Protein AF-A0A819H809-F1 (afdb_monomer)

Organism: NCBI:txid433720

Structure (mmCIF, N/CA/C/O backbone):
data_AF-A0A819H809-F1
#
_entry.id   AF-A0A819H809-F1
#
loop_
_atom_site.group_PDB
_atom_site.id
_atom_site.type_symbol
_atom_site.label_atom_id
_atom_site.label_alt_id
_atom_site.label_comp_id
_atom_site.label_asym_id
_atom_site.label_entity_id
_atom_site.label_seq_id
_atom_site.pdbx_PDB_ins_code
_atom_site.Cartn_x
_atom_site.Cartn_y
_atom_site.Cartn_z
_atom_site.occupancy
_atom_site.B_iso_or_equiv
_atom_site.auth_seq_id
_atom_site.auth_comp_id
_atom_site.auth_asym_id
_atom_site.auth_atom_id
_atom_site.pdbx_PDB_model_num
ATOM 1 N N . MET A 1 1 ? -6.879 9.922 -19.584 1.00 51.12 1 MET A N 1
ATOM 2 C CA . MET A 1 1 ? -6.173 10.481 -20.755 1.00 51.12 1 MET A CA 1
ATOM 3 C C . MET A 1 1 ? -4.702 10.071 -20.675 1.00 51.12 1 MET A C 1
ATOM 5 O O . MET A 1 1 ? -3.925 10.803 -20.092 1.00 51.12 1 MET A O 1
ATOM 9 N N . LEU A 1 2 ? -4.350 8.857 -21.129 1.00 55.59 2 LEU A N 1
ATOM 10 C CA . LEU A 1 2 ? -2.976 8.311 -21.013 1.00 55.59 2 LEU A CA 1
ATOM 11 C C . LEU A 1 2 ? -2.584 7.272 -22.091 1.00 55.59 2 LEU A C 1
ATOM 13 O O . LEU A 1 2 ? -1.399 7.002 -22.243 1.00 55.59 2 LEU A O 1
ATOM 17 N N . LYS A 1 3 ? -3.524 6.713 -22.877 1.00 54.00 3 LYS A N 1
ATOM 18 C CA . LYS A 1 3 ? -3.192 5.910 -24.073 1.00 54.00 3 LYS A CA 1
ATOM 19 C C . LYS A 1 3 ? -2.749 6.814 -25.236 1.00 54.00 3 LYS A C 1
ATOM 21 O O . LYS A 1 3 ? -3.447 6.934 -26.236 1.00 54.00 3 LYS A O 1
ATOM 26 N N . CYS A 1 4 ? -1.591 7.451 -25.083 1.00 59.50 4 CYS A N 1
ATOM 27 C CA . CYS A 1 4 ? -0.855 8.090 -26.171 1.00 59.50 4 CYS A CA 1
ATOM 28 C C . CYS A 1 4 ? 0.216 7.091 -26.645 1.00 59.50 4 CYS A C 1
ATOM 30 O O . CYS A 1 4 ? 1.130 6.815 -25.869 1.00 59.50 4 CYS A O 1
ATOM 32 N N . PRO A 1 5 ? 0.132 6.527 -27.866 1.00 65.69 5 PRO A N 1
ATOM 33 C CA . PRO A 1 5 ? 0.943 5.366 -28.261 1.00 65.69 5 PRO A CA 1
ATOM 34 C C . PRO A 1 5 ? 2.460 5.615 -28.257 1.00 65.69 5 PRO A C 1
ATOM 36 O O . PRO A 1 5 ? 3.229 4.669 -28.128 1.00 65.69 5 PRO A O 1
ATOM 39 N N . ASN A 1 6 ? 2.884 6.880 -28.335 1.00 75.38 6 ASN A N 1
ATOM 40 C CA . ASN A 1 6 ? 4.293 7.272 -28.413 1.00 75.38 6 ASN A CA 1
ATOM 41 C C . ASN A 1 6 ? 4.888 7.705 -27.055 1.00 75.38 6 ASN A C 1
ATOM 43 O O . ASN A 1 6 ? 6.027 8.164 -27.015 1.00 75.38 6 ASN A O 1
ATOM 47 N N . ILE A 1 7 ? 4.145 7.593 -25.944 1.00 80.62 7 ILE A N 1
ATOM 48 C CA . ILE A 1 7 ? 4.635 7.940 -24.598 1.00 80.62 7 ILE A CA 1
ATOM 49 C C . ILE A 1 7 ? 4.864 6.656 -23.797 1.00 80.62 7 ILE A C 1
ATOM 51 O O . ILE A 1 7 ? 3.917 5.987 -23.383 1.00 80.62 7 ILE A O 1
ATOM 55 N N . ARG A 1 8 ? 6.134 6.320 -23.543 1.00 80.00 8 ARG A N 1
ATOM 56 C CA . ARG A 1 8 ? 6.507 5.207 -22.660 1.00 80.00 8 ARG A CA 1
ATOM 57 C C . ARG A 1 8 ? 6.237 5.586 -21.201 1.00 80.00 8 ARG A C 1
ATOM 59 O O . ARG A 1 8 ? 6.738 6.596 -20.717 1.00 80.00 8 ARG A O 1
ATOM 66 N N . ILE A 1 9 ? 5.476 4.746 -20.502 1.00 87.12 9 ILE A N 1
ATOM 67 C CA . ILE A 1 9 ? 5.181 4.870 -19.069 1.00 87.12 9 ILE A CA 1
ATOM 68 C C . ILE A 1 9 ? 5.974 3.789 -18.318 1.00 87.12 9 ILE A C 1
ATOM 70 O O . ILE A 1 9 ? 6.154 2.691 -18.842 1.00 87.12 9 ILE A O 1
ATOM 74 N N . LEU A 1 10 ? 6.485 4.107 -17.124 1.00 90.69 10 LEU A N 1
ATOM 75 C CA . LEU A 1 10 ? 7.412 3.237 -16.382 1.00 90.69 10 LEU A CA 1
ATOM 76 C C . LEU A 1 10 ? 6.749 1.994 -15.766 1.00 90.69 10 LEU A C 1
ATOM 78 O O . LEU A 1 10 ? 7.358 0.931 -15.742 1.00 90.69 10 LEU A O 1
ATOM 82 N N . ASN A 1 11 ? 5.501 2.123 -15.311 1.00 93.00 11 ASN A N 1
ATOM 83 C CA . ASN A 1 11 ? 4.653 1.000 -14.908 1.00 93.00 11 ASN A CA 1
ATOM 84 C C . ASN A 1 11 ? 3.540 0.788 -15.959 1.00 93.00 11 ASN A C 1
ATOM 86 O O . ASN A 1 11 ? 3.130 1.758 -16.607 1.00 93.00 11 ASN A O 1
ATOM 90 N N . PRO A 1 12 ? 3.017 -0.442 -16.144 1.00 92.00 12 PRO A N 1
ATOM 91 C CA . PRO A 1 12 ? 1.996 -0.720 -17.153 1.00 92.00 12 PRO A CA 1
ATOM 92 C C . PRO A 1 12 ? 0.731 0.130 -16.968 1.00 92.00 12 PRO A C 1
ATOM 94 O O . PRO A 1 12 ? 0.201 0.247 -15.861 1.00 92.00 12 PRO A O 1
ATOM 97 N N . TYR A 1 13 ? 0.204 0.692 -18.063 1.00 91.94 13 TYR A N 1
ATOM 98 C CA . TYR A 1 13 ? -0.917 1.640 -18.006 1.00 91.94 13 TYR A CA 1
ATOM 99 C C . TYR A 1 13 ? -2.145 1.088 -17.267 1.00 91.94 13 TYR A C 1
ATOM 101 O O . TYR A 1 13 ? -2.726 1.785 -16.438 1.00 91.94 13 TYR A O 1
ATOM 109 N N . ASP A 1 14 ? -2.532 -0.161 -17.528 1.00 93.38 14 ASP A N 1
ATOM 110 C CA . ASP A 1 14 ? -3.729 -0.734 -16.909 1.00 93.38 14 ASP A CA 1
ATOM 111 C C . ASP A 1 14 ? -3.524 -1.029 -15.408 1.00 93.38 14 ASP A C 1
ATOM 113 O O . ASP A 1 14 ? -4.481 -0.925 -14.639 1.00 93.38 14 ASP A O 1
ATOM 117 N N . LYS A 1 15 ? -2.277 -1.259 -14.955 1.00 95.12 15 LYS A N 1
ATOM 118 C CA . LYS A 1 15 ? -1.915 -1.322 -13.524 1.00 95.12 15 LYS A CA 1
ATOM 119 C C . LYS A 1 15 ? -2.035 0.054 -12.866 1.00 95.12 15 LYS A C 1
ATOM 121 O O . LYS A 1 15 ? -2.666 0.164 -11.821 1.00 95.12 15 LYS A O 1
ATOM 126 N N . ILE A 1 16 ? -1.511 1.106 -13.503 1.00 93.06 16 ILE A N 1
ATOM 127 C CA . ILE A 1 16 ? -1.650 2.504 -13.048 1.00 93.06 16 ILE A CA 1
ATOM 128 C C . ILE A 1 16 ? -3.128 2.906 -12.968 1.00 93.06 16 ILE A C 1
ATOM 130 O O . ILE A 1 16 ? -3.569 3.465 -11.967 1.00 93.06 16 ILE A O 1
ATOM 134 N N . LYS A 1 17 ? -3.918 2.586 -13.999 1.00 94.12 17 LYS A N 1
ATOM 135 C CA . LYS A 1 17 ? -5.355 2.884 -14.046 1.00 94.12 17 LYS A CA 1
ATOM 136 C C . LYS A 1 17 ? -6.106 2.176 -12.915 1.00 94.12 17 LYS A C 1
ATOM 138 O O . LYS A 1 17 ? -6.877 2.827 -12.218 1.00 94.12 17 LYS A O 1
ATOM 143 N N . TRP A 1 18 ? -5.869 0.879 -12.719 1.00 96.25 18 TRP A N 1
ATOM 144 C CA . TRP A 1 18 ? -6.461 0.096 -11.629 1.00 96.25 18 TRP A CA 1
ATOM 145 C C . TRP A 1 18 ? -6.062 0.633 -10.246 1.00 96.25 18 TRP A C 1
ATOM 147 O O . TRP A 1 18 ? -6.908 0.778 -9.373 1.00 96.25 18 TRP A O 1
ATOM 157 N N . ASN A 1 19 ? -4.796 1.009 -10.069 1.00 95.81 19 ASN A N 1
ATOM 158 C CA . ASN A 1 19 ? -4.259 1.501 -8.802 1.00 95.81 19 ASN A CA 1
ATOM 159 C C . ASN A 1 19 ? -4.672 2.947 -8.452 1.00 95.81 19 ASN A C 1
ATOM 161 O O . ASN A 1 19 ? -4.513 3.367 -7.309 1.00 95.81 19 ASN A O 1
ATOM 165 N N . SER A 1 20 ? -5.219 3.705 -9.410 1.00 94.62 20 SER A N 1
ATOM 166 C CA . SER A 1 20 ? -5.583 5.120 -9.222 1.00 94.62 20 SER A CA 1
ATOM 167 C C . SER A 1 20 ? -6.791 5.369 -8.305 1.00 94.62 20 SER A C 1
ATOM 169 O O . SER A 1 20 ? -6.990 6.500 -7.861 1.00 94.62 20 SER A O 1
ATOM 171 N N . ASP A 1 21 ? -7.564 4.330 -7.978 1.00 95.06 21 ASP A N 1
ATOM 172 C CA . ASP A 1 21 ? -8.657 4.381 -7.006 1.00 95.06 21 ASP A CA 1
ATOM 173 C C . ASP A 1 21 ? -8.525 3.227 -6.000 1.00 95.06 21 ASP A C 1
ATOM 175 O O . ASP A 1 21 ? -8.544 2.054 -6.377 1.00 95.06 21 ASP A O 1
ATOM 179 N N . LYS A 1 22 ? -8.413 3.557 -4.707 1.00 94.75 22 LYS A N 1
ATOM 180 C CA . LYS A 1 22 ? -8.160 2.620 -3.595 1.00 94.75 22 LYS A CA 1
ATOM 181 C C . LYS A 1 22 ? -9.185 1.494 -3.464 1.00 94.75 22 LYS A C 1
ATOM 183 O O . LYS A 1 22 ? -8.888 0.523 -2.775 1.00 94.75 22 LYS A O 1
ATOM 188 N N . HIS A 1 23 ? -10.330 1.559 -4.150 1.00 96.19 23 HIS A N 1
ATOM 189 C CA . HIS A 1 23 ? -11.227 0.411 -4.339 1.00 96.19 23 HIS A CA 1
ATOM 190 C C . HIS A 1 23 ? -10.494 -0.854 -4.842 1.00 96.19 23 HIS A C 1
ATOM 192 O O . HIS A 1 23 ? -10.961 -1.963 -4.584 1.00 96.19 23 HIS A O 1
ATOM 198 N N . TYR A 1 24 ? -9.307 -0.721 -5.456 1.00 96.94 24 TYR A N 1
ATOM 199 C CA . TYR A 1 24 ? -8.407 -1.844 -5.747 1.00 96.94 24 TYR A CA 1
ATOM 200 C C . TYR A 1 24 ? -8.121 -2.754 -4.537 1.00 96.94 24 TYR A C 1
ATOM 202 O O . TYR A 1 24 ? -7.877 -3.944 -4.724 1.00 96.94 24 TYR A O 1
ATOM 210 N N . LEU A 1 25 ? -8.177 -2.237 -3.302 1.00 97.56 25 LEU A N 1
ATOM 211 C CA . LEU A 1 25 ? -7.987 -3.019 -2.075 1.00 97.56 25 LEU A CA 1
ATOM 212 C C . LEU A 1 25 ? -9.032 -4.140 -1.942 1.00 97.56 25 LEU A C 1
ATOM 214 O O . LEU A 1 25 ? -8.682 -5.227 -1.499 1.00 97.56 25 LEU A O 1
ATOM 218 N N . GLN A 1 26 ? -10.264 -3.946 -2.431 1.00 97.25 26 GLN A N 1
ATOM 219 C CA . GLN A 1 26 ? -11.274 -5.015 -2.468 1.00 97.25 26 GLN A CA 1
ATOM 220 C C . GLN A 1 26 ? -10.854 -6.170 -3.388 1.00 97.25 26 GLN A C 1
ATOM 222 O O . GLN A 1 26 ? -11.189 -7.318 -3.132 1.00 97.25 26 GLN A O 1
ATOM 227 N N . HIS A 1 27 ? -10.103 -5.902 -4.462 1.00 97.56 27 HIS A N 1
ATOM 228 C CA . HIS A 1 27 ? -9.600 -6.960 -5.348 1.00 97.56 27 HIS A CA 1
ATOM 229 C C . HIS A 1 27 ? -8.478 -7.770 -4.673 1.00 97.56 27 HIS A C 1
ATOM 231 O O . HIS A 1 27 ? -8.269 -8.927 -5.024 1.00 97.56 27 HIS A O 1
ATOM 237 N N . ILE A 1 28 ? -7.766 -7.160 -3.720 1.00 97.94 28 ILE A N 1
ATOM 238 C CA . ILE A 1 28 ? -6.712 -7.788 -2.914 1.00 97.94 28 ILE A CA 1
ATOM 239 C C . ILE A 1 28 ? -7.336 -8.644 -1.801 1.00 97.94 28 ILE A C 1
ATOM 241 O O . ILE A 1 28 ? -6.970 -9.807 -1.641 1.00 97.94 28 ILE A O 1
ATOM 245 N N . GLU A 1 29 ? -8.342 -8.104 -1.113 1.00 97.75 29 GLU A N 1
ATOM 246 C CA . GLU A 1 29 ? -9.148 -8.796 -0.100 1.00 97.75 29 GLU A CA 1
ATOM 247 C C . GLU A 1 29 ? -9.891 -10.010 -0.687 1.00 97.75 29 GLU A C 1
ATOM 249 O O . GLU A 1 29 ? -9.764 -11.123 -0.181 1.00 97.75 29 GLU A O 1
ATOM 254 N N . ASN A 1 30 ? -10.562 -9.841 -1.834 1.00 97.44 30 ASN A N 1
ATOM 255 C CA . ASN A 1 30 ? -11.239 -10.926 -2.561 1.00 97.44 30 ASN A CA 1
ATOM 256 C C . ASN A 1 30 ? -10.282 -12.009 -3.101 1.00 97.44 30 ASN A C 1
ATOM 258 O O . ASN A 1 30 ? -10.738 -13.086 -3.480 1.00 97.44 30 ASN A O 1
ATOM 262 N N . ALA A 1 31 ? -8.970 -11.750 -3.144 1.00 97.00 31 ALA A N 1
ATOM 263 C CA . ALA A 1 31 ? -7.946 -12.746 -3.469 1.00 97.00 31 ALA A CA 1
ATOM 264 C C . ALA A 1 31 ? -7.364 -13.449 -2.224 1.00 97.00 31 ALA A C 1
ATOM 266 O O . ALA A 1 31 ? -6.410 -14.217 -2.346 1.00 97.00 31 ALA A O 1
ATOM 267 N N . GLY A 1 32 ? -7.914 -13.192 -1.032 1.00 96.75 32 GLY A N 1
ATOM 268 C CA . GLY A 1 32 ? -7.481 -13.809 0.221 1.00 96.75 32 GLY A CA 1
ATOM 269 C C . GLY A 1 32 ? -6.188 -13.231 0.801 1.00 96.75 32 GLY A C 1
ATOM 270 O O . GLY A 1 32 ? -5.496 -13.934 1.536 1.00 96.75 32 GLY A O 1
ATOM 271 N N . LEU A 1 33 ? -5.832 -11.981 0.473 1.00 96.62 33 LEU A N 1
ATOM 272 C CA . LEU A 1 33 ? -4.716 -11.273 1.108 1.00 96.62 33 LEU A CA 1
ATOM 273 C C . LEU A 1 33 ? -5.218 -10.203 2.091 1.00 96.62 33 LEU A C 1
ATOM 275 O O . LEU A 1 33 ? -6.142 -9.449 1.790 1.00 96.62 33 LEU A O 1
ATOM 279 N N . ASN A 1 34 ? -4.562 -10.107 3.249 1.00 96.75 34 ASN A N 1
ATOM 280 C CA . ASN A 1 34 ? -4.947 -9.217 4.344 1.00 96.75 34 ASN A CA 1
ATOM 281 C C . ASN A 1 34 ? -4.806 -7.728 3.966 1.00 96.75 34 ASN A C 1
ATOM 283 O O . ASN A 1 34 ? -3.698 -7.193 3.910 1.00 96.75 34 ASN A O 1
ATOM 287 N N . ILE A 1 35 ? -5.921 -7.014 3.815 1.00 96.62 35 ILE A N 1
ATOM 288 C CA . ILE A 1 35 ? -5.950 -5.544 3.884 1.00 96.62 35 ILE A CA 1
ATOM 289 C C . ILE A 1 35 ? -6.334 -5.098 5.299 1.00 96.62 35 ILE A C 1
ATOM 291 O O . ILE A 1 35 ? -6.976 -5.855 6.027 1.00 96.62 35 ILE A O 1
ATOM 295 N N . ILE A 1 36 ? -5.994 -3.871 5.706 1.00 93.81 36 ILE A N 1
ATOM 296 C CA . ILE A 1 36 ? -6.599 -3.305 6.923 1.00 93.81 36 ILE A CA 1
ATOM 297 C C . ILE A 1 36 ? -8.133 -3.269 6.791 1.00 93.81 36 ILE A C 1
ATOM 299 O O . ILE A 1 36 ? -8.629 -2.931 5.711 1.00 93.81 36 ILE A O 1
ATOM 303 N N . PRO A 1 37 ? -8.895 -3.547 7.866 1.00 94.31 37 PRO A N 1
ATOM 304 C CA . PRO A 1 37 ? -10.356 -3.486 7.845 1.00 94.31 37 PRO A CA 1
ATOM 305 C C . PRO A 1 37 ? -10.880 -2.158 7.276 1.00 94.31 37 PRO A C 1
ATOM 307 O O . PRO A 1 37 ? -10.722 -1.097 7.884 1.00 94.31 37 PRO A O 1
ATOM 310 N N . THR A 1 38 ? -11.480 -2.210 6.083 1.00 93.69 38 THR A N 1
ATOM 311 C CA . THR A 1 38 ? -11.822 -1.020 5.289 1.00 93.69 38 THR A CA 1
ATOM 312 C C . THR A 1 38 ? -13.290 -1.036 4.878 1.00 93.69 38 THR A C 1
ATOM 314 O O . THR A 1 38 ? -13.750 -1.948 4.199 1.00 93.69 38 THR A O 1
ATOM 317 N N . PHE A 1 39 ? -14.023 0.022 5.232 1.00 93.50 39 PHE A N 1
ATOM 318 C CA . PHE A 1 39 ? -15.417 0.212 4.830 1.00 93.50 39 PHE A CA 1
ATOM 319 C C . PHE A 1 39 ? -15.545 1.284 3.744 1.00 93.50 39 PHE A C 1
ATOM 321 O O . PHE A 1 39 ? -14.945 2.355 3.832 1.00 93.50 39 PHE A O 1
ATOM 328 N N . TRP A 1 40 ? -16.365 1.000 2.733 1.00 93.38 40 TRP A N 1
ATOM 329 C CA . TRP A 1 40 ? -16.537 1.845 1.552 1.00 93.38 40 TRP A CA 1
ATOM 330 C C . TRP A 1 40 ? -17.840 2.637 1.640 1.00 93.38 40 TRP A C 1
ATOM 332 O O . TRP A 1 40 ? -18.926 2.061 1.606 1.00 93.38 40 TRP A O 1
ATOM 342 N N . LEU A 1 41 ? -17.718 3.960 1.759 1.00 92.00 41 LEU A N 1
ATOM 343 C CA . LEU A 1 41 ? -18.844 4.891 1.830 1.00 92.00 41 LEU A CA 1
ATOM 344 C C . LEU A 1 41 ? -19.183 5.435 0.442 1.00 92.00 41 LEU A C 1
ATOM 346 O O . LEU A 1 41 ? -18.292 5.828 -0.316 1.00 92.00 41 LEU A O 1
ATOM 350 N N . LYS A 1 42 ? -20.471 5.511 0.111 1.00 91.19 42 LYS A N 1
ATOM 351 C CA . LYS A 1 42 ? -20.934 6.086 -1.157 1.00 91.19 42 LYS A CA 1
ATOM 352 C C . LYS A 1 42 ? -20.920 7.613 -1.097 1.00 91.19 42 LYS A C 1
ATOM 354 O O . LYS A 1 42 ? -21.101 8.234 -0.049 1.00 91.19 42 LYS A O 1
ATOM 359 N N . LYS A 1 43 ? -20.747 8.254 -2.256 1.00 88.19 43 LYS A N 1
ATOM 360 C CA . LYS A 1 43 ? -20.859 9.715 -2.366 1.00 88.19 43 LYS A CA 1
ATOM 361 C C . LYS A 1 43 ? -22.252 10.165 -1.901 1.00 88.19 43 LYS A C 1
ATOM 363 O O . LYS A 1 43 ? -23.253 9.616 -2.351 1.00 88.19 43 LYS A O 1
ATOM 368 N N . ASN A 1 44 ? -22.294 11.186 -1.042 1.00 89.44 44 ASN A N 1
ATOM 369 C CA . ASN A 1 44 ? -23.495 11.724 -0.383 1.00 89.44 44 ASN A CA 1
ATOM 370 C C . ASN A 1 44 ? -24.175 10.781 0.639 1.00 89.44 44 ASN A C 1
ATOM 372 O O . ASN A 1 44 ? -25.267 11.093 1.113 1.00 89.44 44 ASN A O 1
ATOM 376 N N . GLU A 1 45 ? -23.552 9.659 1.010 1.00 91.94 45 GLU A N 1
ATOM 377 C CA . GLU A 1 45 ? -24.015 8.824 2.123 1.00 91.94 45 GLU A CA 1
ATOM 378 C C . GLU A 1 45 ? -23.866 9.560 3.467 1.00 91.94 45 GLU A C 1
ATOM 380 O O . GLU A 1 45 ? -22.930 10.337 3.667 1.00 91.94 45 GLU A O 1
ATOM 385 N N . LYS A 1 46 ? -24.789 9.306 4.402 1.00 90.38 46 LYS A N 1
ATOM 386 C CA . LYS A 1 46 ? -24.713 9.775 5.793 1.00 90.38 46 LYS A CA 1
ATOM 387 C C . LYS A 1 46 ? -24.415 8.572 6.702 1.00 90.38 46 LYS A C 1
ATOM 389 O O . LYS A 1 46 ? -25.363 7.924 7.143 1.00 90.38 46 LYS A O 1
ATOM 394 N N . PRO A 1 47 ? -23.136 8.226 6.938 1.00 89.44 47 PRO A N 1
ATOM 395 C CA . PRO A 1 47 ? -22.774 7.062 7.740 1.00 89.44 47 PRO A CA 1
ATOM 396 C C . PRO A 1 47 ? -23.126 7.255 9.218 1.00 89.44 47 PRO A C 1
ATOM 398 O O . PRO A 1 47 ? -22.841 8.301 9.800 1.00 89.44 47 PRO A O 1
ATOM 401 N N . ASP A 1 48 ? -23.641 6.203 9.857 1.00 90.94 48 ASP A N 1
ATOM 402 C CA . ASP A 1 48 ? -23.556 6.081 11.313 1.00 90.94 48 ASP A CA 1
ATOM 403 C C . ASP A 1 48 ? -22.121 5.691 11.693 1.00 90.94 48 ASP A C 1
ATOM 405 O O . ASP A 1 48 ? -21.702 4.550 11.495 1.00 90.94 48 ASP A O 1
ATOM 409 N N . LEU A 1 49 ? -21.357 6.638 12.241 1.00 88.50 49 LEU A N 1
ATOM 410 C CA . LEU A 1 49 ? -19.987 6.380 12.687 1.00 88.50 49 LEU A CA 1
ATOM 411 C C . LEU A 1 49 ? -19.934 5.444 13.908 1.00 88.50 49 LEU A C 1
ATOM 413 O O . LEU A 1 49 ? -18.984 4.670 14.026 1.00 88.50 49 LEU A O 1
ATOM 417 N N . LEU A 1 50 ? -20.955 5.441 14.777 1.00 91.56 50 LEU A N 1
ATOM 418 C CA . LEU A 1 50 ? -21.000 4.583 15.969 1.00 91.56 50 LEU A CA 1
ATOM 419 C C . LEU A 1 50 ? -21.088 3.101 15.592 1.00 91.56 50 LEU A C 1
ATOM 421 O O . LEU A 1 50 ? -20.481 2.264 16.261 1.00 91.56 50 LEU A O 1
ATOM 425 N N . LYS A 1 51 ? -21.778 2.770 14.493 1.00 94.06 51 LYS A N 1
ATOM 426 C CA . LYS A 1 51 ? -21.747 1.433 13.885 1.00 94.06 51 LYS A CA 1
ATOM 427 C C . LYS A 1 51 ? -20.321 1.008 13.522 1.00 94.06 51 LYS A C 1
ATOM 429 O O . LYS A 1 51 ? -19.943 -0.116 13.838 1.00 94.06 51 LYS A O 1
ATOM 434 N N . TYR A 1 52 ? -19.527 1.873 12.889 1.00 91.25 52 TYR A N 1
ATOM 435 C CA . TYR A 1 52 ? -18.167 1.516 12.462 1.00 91.25 52 TYR A CA 1
ATOM 436 C C . TYR A 1 52 ? -17.193 1.378 13.636 1.00 91.25 52 TYR A C 1
ATOM 438 O O . TYR A 1 52 ? -16.447 0.404 13.663 1.00 91.25 52 TYR A O 1
ATOM 446 N N . PHE A 1 53 ? -17.251 2.260 14.641 1.00 92.25 53 PHE A N 1
ATOM 447 C CA . PHE A 1 53 ? -16.473 2.101 15.881 1.00 92.25 53 PHE A CA 1
ATOM 448 C C . PHE A 1 53 ? -16.765 0.758 16.576 1.00 92.25 53 PHE A C 1
ATOM 450 O O . PHE A 1 53 ? -15.838 0.053 16.973 1.00 92.25 53 PHE A O 1
ATOM 457 N N . LYS A 1 54 ? -18.045 0.356 16.646 1.00 93.12 54 LYS A N 1
ATOM 458 C CA . LYS A 1 54 ? -18.471 -0.942 17.202 1.00 93.12 54 LYS A CA 1
ATOM 459 C C . LYS A 1 54 ? -18.008 -2.137 16.363 1.00 93.12 54 LYS A C 1
ATOM 461 O O . LYS A 1 54 ? -17.510 -3.099 16.930 1.00 93.12 54 LYS A O 1
ATOM 466 N N . LEU A 1 55 ? -18.152 -2.084 15.035 1.00 92.94 55 LEU A N 1
ATOM 467 C CA . LEU A 1 55 ? -17.729 -3.166 14.129 1.00 92.94 55 LEU A CA 1
ATOM 468 C C . LEU A 1 55 ? -16.207 -3.373 14.100 1.00 92.94 55 LEU A C 1
ATOM 470 O O . LEU A 1 55 ? -15.752 -4.480 13.840 1.00 92.94 55 LEU A O 1
ATOM 474 N N . LEU A 1 56 ? -15.436 -2.312 14.344 1.00 89.88 56 LEU A N 1
ATOM 475 C CA . LEU A 1 56 ? -13.971 -2.331 14.375 1.00 89.88 56 LEU A CA 1
ATOM 476 C C . LEU A 1 56 ? -13.390 -2.485 15.791 1.00 89.88 56 LEU A C 1
ATOM 478 O O . LEU A 1 56 ? -12.171 -2.460 15.935 1.00 89.88 56 LEU A O 1
ATOM 482 N N . CYS A 1 57 ? -14.235 -2.599 16.824 1.00 91.69 57 CYS A N 1
ATOM 483 C CA . CYS A 1 57 ? -13.835 -2.651 18.237 1.00 91.69 57 CYS A CA 1
ATOM 484 C C . CYS A 1 57 ? -12.806 -1.565 18.629 1.00 91.69 57 CYS A C 1
ATOM 486 O O . CYS A 1 57 ? -11.847 -1.836 19.349 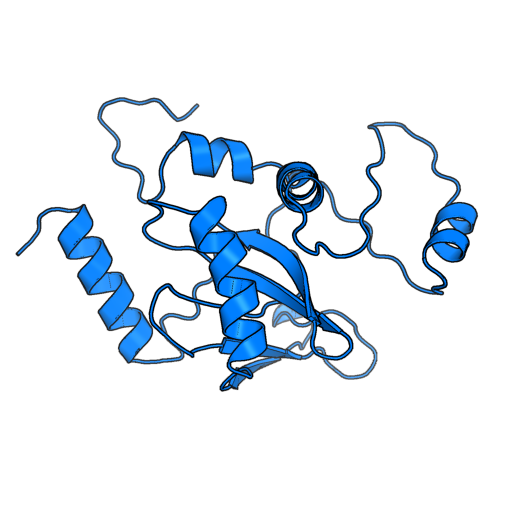1.00 91.69 57 CYS A O 1
ATOM 488 N N . THR A 1 58 ? -12.989 -0.336 18.134 1.00 88.19 58 THR A N 1
ATOM 489 C CA . THR A 1 58 ? -12.008 0.759 18.241 1.00 88.19 58 THR A CA 1
ATOM 490 C C . THR A 1 58 ? -12.656 2.082 18.641 1.00 88.19 58 THR A C 1
ATOM 492 O O . THR A 1 58 ? -13.802 2.361 18.298 1.00 88.19 58 THR A O 1
ATOM 495 N N . GLU A 1 59 ? -11.882 2.942 19.300 1.00 88.12 59 GLU A N 1
ATOM 496 C CA . GLU A 1 59 ? -12.227 4.345 19.570 1.00 88.12 59 GLU A CA 1
ATOM 497 C C . GLU A 1 59 ? -11.801 5.293 18.433 1.00 88.12 59 GLU A C 1
ATOM 499 O O . GLU A 1 59 ? -12.157 6.471 18.428 1.00 88.12 59 GLU A O 1
ATOM 504 N N . LYS A 1 60 ? -10.986 4.815 17.481 1.00 87.62 60 LYS A N 1
ATOM 505 C CA . LYS A 1 60 ? -10.342 5.637 16.443 1.00 87.62 60 LYS A CA 1
ATOM 506 C C . LYS A 1 60 ? -10.445 4.968 15.076 1.00 87.62 60 LYS A C 1
ATOM 508 O O . LYS A 1 60 ? -10.034 3.823 14.905 1.00 87.62 60 LYS A O 1
ATOM 513 N N . ILE A 1 61 ? -10.953 5.718 14.099 1.00 88.69 61 ILE A N 1
ATOM 514 C CA . ILE A 1 61 ? -11.055 5.316 12.690 1.00 88.69 61 ILE A CA 1
ATOM 515 C C . ILE A 1 61 ? -10.403 6.369 11.794 1.00 88.69 61 ILE A C 1
ATOM 517 O O . ILE A 1 61 ? -10.392 7.557 12.117 1.00 88.69 61 ILE A O 1
ATOM 521 N N . VAL A 1 62 ? -9.885 5.933 10.649 1.00 89.31 62 VAL A N 1
ATOM 522 C CA . VAL A 1 62 ? -9.356 6.807 9.597 1.00 89.31 62 VAL A CA 1
ATOM 523 C C . VAL A 1 62 ? -10.377 6.895 8.469 1.00 89.31 62 VAL A C 1
ATOM 525 O O . VAL A 1 62 ? -10.819 5.874 7.951 1.00 89.31 62 VAL A O 1
ATOM 528 N N . ILE A 1 63 ? -10.699 8.115 8.040 1.00 88.31 63 ILE A N 1
ATOM 529 C CA . ILE A 1 63 ? -11.501 8.372 6.839 1.00 88.31 63 ILE A CA 1
ATOM 530 C C . ILE A 1 63 ? -10.563 8.969 5.782 1.00 88.31 63 ILE A C 1
ATOM 532 O O . ILE A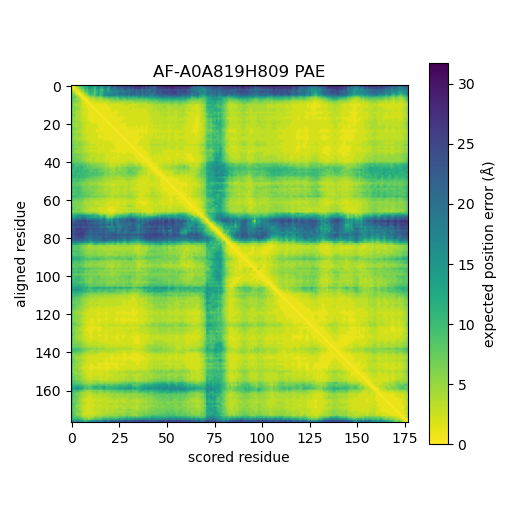 1 63 ? -10.013 10.051 5.989 1.00 88.31 63 ILE A O 1
ATOM 536 N N . LYS A 1 64 ? -10.361 8.266 4.656 1.00 87.06 64 LYS A N 1
ATOM 537 C CA . LYS A 1 64 ? -9.539 8.719 3.516 1.00 87.06 64 LYS A CA 1
ATOM 538 C C . LYS A 1 64 ? -10.340 8.661 2.201 1.00 87.06 64 LYS A C 1
ATOM 540 O O . LYS A 1 64 ? -11.057 7.682 2.002 1.00 87.06 64 LYS A O 1
ATOM 545 N N . PRO A 1 65 ? -10.243 9.654 1.290 1.00 90.44 65 PRO A N 1
ATOM 546 C CA . PRO A 1 65 ? -10.863 9.558 -0.034 1.00 90.44 65 PRO A CA 1
ATOM 547 C C . PRO A 1 65 ? -10.262 8.399 -0.836 1.00 90.44 65 PRO A C 1
ATOM 549 O O . PRO A 1 65 ? -9.047 8.187 -0.788 1.00 90.44 65 PRO A O 1
ATOM 552 N N . SER A 1 66 ? -11.081 7.666 -1.595 1.00 90.94 66 SER A N 1
ATOM 553 C CA . SER A 1 66 ? -10.610 6.496 -2.352 1.00 90.94 66 SER A CA 1
ATOM 554 C C . SER A 1 66 ? -9.650 6.884 -3.490 1.00 90.94 66 SER A C 1
ATOM 556 O O . SER A 1 66 ? -8.623 6.240 -3.688 1.00 90.94 66 SER A O 1
ATOM 558 N N . ILE A 1 67 ? -9.911 8.012 -4.153 1.00 89.81 67 ILE A N 1
ATOM 559 C CA . ILE A 1 67 ? -8.968 8.679 -5.055 1.00 89.81 67 ILE A CA 1
ATOM 560 C C . ILE A 1 67 ? -8.245 9.761 -4.246 1.00 89.81 67 ILE A C 1
ATOM 562 O O . ILE A 1 67 ? -8.797 10.821 -3.954 1.00 89.81 67 ILE A O 1
ATOM 566 N N . SER A 1 68 ? -7.018 9.457 -3.831 1.00 82.19 68 SER A N 1
ATOM 567 C CA . SER A 1 68 ? -6.133 10.344 -3.066 1.00 82.19 68 SER A CA 1
ATOM 568 C C . SER A 1 68 ? -4.682 9.881 -3.192 1.00 82.19 68 SER A C 1
ATOM 570 O O . SER A 1 68 ? -4.432 8.680 -3.296 1.00 82.19 68 SER A O 1
ATOM 572 N N . ALA A 1 69 ? -3.729 10.809 -3.125 1.00 67.56 69 ALA A N 1
ATOM 573 C CA . ALA A 1 69 ? -2.310 10.506 -2.93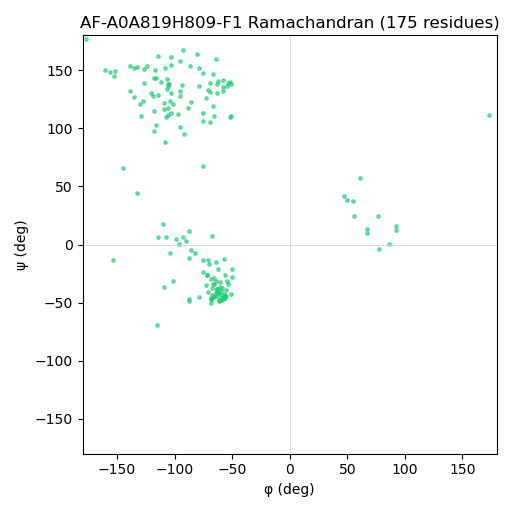6 1.00 67.56 69 ALA A CA 1
ATOM 574 C C . ALA A 1 69 ? -1.893 10.784 -1.480 1.00 67.56 69 ALA A C 1
ATOM 576 O O . ALA A 1 69 ? -2.554 11.555 -0.782 1.00 67.56 69 ALA A O 1
ATOM 577 N N . ARG A 1 70 ? -0.765 10.202 -1.048 1.00 61.16 70 ARG A N 1
ATOM 578 C CA . ARG A 1 70 ? -0.124 10.435 0.262 1.00 61.16 70 ARG A CA 1
ATOM 579 C C . ARG A 1 70 ? -0.986 10.060 1.480 1.00 61.16 70 ARG A C 1
ATOM 581 O O . ARG A 1 70 ? -1.171 10.903 2.360 1.00 61.16 70 ARG A O 1
ATOM 588 N N . PHE A 1 71 ? -1.442 8.804 1.591 1.00 55.53 71 PHE A N 1
ATOM 589 C CA . PHE A 1 71 ? -1.841 8.273 2.906 1.00 55.53 71 PHE A CA 1
ATOM 590 C C . PHE A 1 71 ? -0.701 7.534 3.642 1.00 55.53 71 PHE A C 1
ATOM 592 O O . PHE A 1 71 ? 0.396 7.350 3.122 1.00 55.53 71 PHE A O 1
ATOM 599 N N . TYR A 1 72 ? -0.915 7.264 4.927 1.00 44.56 72 TYR A N 1
ATOM 600 C CA . TYR A 1 72 ? 0.110 7.145 5.958 1.00 44.56 72 TYR A CA 1
ATOM 601 C C . TYR A 1 72 ? 0.162 5.730 6.596 1.00 44.56 72 TYR A C 1
ATOM 603 O O . TYR A 1 72 ? -0.626 5.488 7.498 1.00 44.56 72 TYR A O 1
ATOM 611 N N . TYR A 1 73 ? 1.069 4.830 6.163 1.00 35.62 73 TYR A N 1
ATOM 612 C CA . TYR A 1 73 ? 1.784 3.784 6.961 1.00 35.62 73 TYR A CA 1
ATOM 613 C C . TYR A 1 73 ? 2.593 2.860 6.022 1.00 35.62 73 TYR A C 1
ATOM 615 O O . TYR A 1 73 ? 2.014 2.085 5.272 1.00 35.62 73 TYR A O 1
ATOM 623 N N . THR A 1 74 ? 3.930 2.917 6.058 1.00 38.75 74 THR A N 1
ATOM 624 C CA . THR A 1 74 ? 4.802 2.264 5.054 1.00 38.75 74 THR A CA 1
ATOM 625 C C . THR A 1 74 ? 5.597 1.094 5.610 1.00 38.75 74 THR A C 1
ATOM 627 O O . THR A 1 74 ? 6.158 1.199 6.696 1.00 38.75 74 THR A O 1
ATOM 630 N N . ALA A 1 75 ? 5.707 0.031 4.807 1.00 36.72 75 ALA A N 1
ATOM 631 C CA . ALA A 1 75 ? 6.538 -1.140 5.065 1.00 36.72 75 ALA A CA 1
ATOM 632 C C . ALA A 1 75 ? 7.109 -1.656 3.728 1.00 36.72 75 ALA A C 1
ATOM 634 O O . ALA A 1 75 ? 6.730 -2.711 3.224 1.00 36.72 75 ALA A O 1
ATOM 635 N N . PHE A 1 76 ? 7.973 -0.828 3.126 1.00 37.03 76 PHE A N 1
ATOM 636 C CA . PHE A 1 76 ? 8.482 -0.992 1.761 1.00 37.03 76 PHE A CA 1
ATOM 637 C C . PHE A 1 76 ? 9.059 -2.390 1.492 1.00 37.03 76 PHE A C 1
ATOM 639 O O . PHE A 1 76 ? 9.799 -2.934 2.310 1.00 37.03 76 PHE A O 1
ATOM 646 N N . HIS A 1 77 ? 8.777 -2.918 0.298 1.00 35.72 77 HIS A N 1
ATOM 647 C CA . HIS A 1 77 ? 9.497 -4.043 -0.280 1.00 35.72 77 HIS A CA 1
ATOM 648 C C . HIS A 1 77 ? 9.727 -3.811 -1.777 1.00 35.72 77 HIS A C 1
ATOM 650 O O . HIS A 1 77 ? 8.798 -3.488 -2.516 1.00 35.72 77 HIS A O 1
ATOM 656 N N . GLU A 1 78 ? 10.966 -4.027 -2.209 1.00 42.16 78 GLU A N 1
ATOM 657 C CA . GLU A 1 78 ? 11.391 -4.073 -3.605 1.00 42.16 78 GLU A CA 1
ATOM 658 C C . GLU A 1 78 ? 11.674 -5.526 -3.978 1.00 42.16 78 GLU A C 1
ATOM 660 O O . GLU A 1 78 ? 12.386 -6.214 -3.238 1.00 42.16 78 GLU A O 1
ATOM 665 N N . SER A 1 79 ? 11.185 -5.982 -5.133 1.00 36.50 79 SER A N 1
ATOM 666 C CA . SER A 1 79 ? 11.450 -7.333 -5.629 1.00 36.50 79 SER A CA 1
ATOM 667 C C . SER A 1 79 ? 12.955 -7.629 -5.627 1.00 36.50 79 SER A C 1
ATOM 669 O O . SER A 1 79 ? 13.701 -7.094 -6.444 1.00 36.50 79 SER A O 1
ATOM 671 N N . ASN A 1 80 ? 13.352 -8.520 -4.710 1.00 42.56 80 ASN A N 1
ATOM 672 C CA . ASN A 1 80 ? 14.712 -8.998 -4.412 1.00 42.56 80 ASN A CA 1
ATOM 673 C C . ASN A 1 80 ? 15.534 -8.266 -3.324 1.00 42.56 80 ASN A C 1
ATOM 675 O O . ASN A 1 80 ? 16.707 -8.605 -3.182 1.00 42.56 80 ASN A O 1
ATOM 679 N N . THR A 1 81 ? 14.978 -7.379 -2.478 1.00 53.22 81 THR A N 1
ATOM 680 C CA . THR A 1 81 ? 15.709 -6.912 -1.266 1.00 53.22 81 THR A CA 1
ATOM 681 C C . THR A 1 81 ? 14.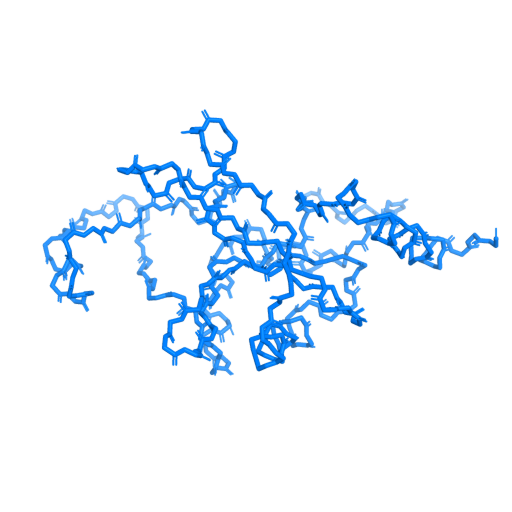919 -6.920 0.046 1.00 53.22 81 THR A C 1
ATOM 683 O O . THR A 1 81 ? 13.704 -6.756 0.077 1.00 53.22 81 THR A O 1
ATOM 686 N N . ASN A 1 82 ? 15.643 -7.069 1.162 1.00 57.03 82 ASN A N 1
ATOM 687 C CA . ASN A 1 82 ? 15.103 -7.005 2.528 1.00 57.03 82 ASN A CA 1
ATOM 688 C C . ASN A 1 82 ? 15.059 -5.572 3.106 1.00 57.03 82 ASN A C 1
ATOM 690 O O . ASN A 1 82 ? 14.850 -5.393 4.308 1.00 57.03 82 ASN A O 1
ATOM 694 N N . ASN A 1 83 ? 15.273 -4.553 2.268 1.00 65.56 83 ASN A N 1
ATOM 695 C CA . ASN A 1 83 ? 15.192 -3.154 2.668 1.00 65.56 83 ASN A CA 1
ATOM 696 C C . ASN A 1 83 ? 13.748 -2.794 3.024 1.00 65.56 83 ASN A C 1
ATOM 698 O O . ASN A 1 83 ? 12.880 -2.835 2.156 1.00 65.56 83 ASN A O 1
ATOM 702 N N . CYS A 1 84 ? 13.513 -2.384 4.269 1.00 76.88 84 CYS A N 1
ATOM 703 C CA . CYS A 1 84 ? 12.250 -1.811 4.713 1.00 76.88 84 CYS A CA 1
ATOM 704 C C . CYS A 1 84 ? 12.497 -0.428 5.338 1.00 76.88 84 CYS A C 1
ATOM 706 O O . CYS A 1 84 ? 13.582 -0.121 5.843 1.00 76.88 84 CYS A O 1
ATOM 708 N N . VAL A 1 85 ? 11.473 0.421 5.292 1.00 83.31 85 VAL A N 1
ATOM 709 C CA . VAL A 1 85 ? 11.457 1.724 5.962 1.00 83.31 85 VAL A CA 1
ATOM 710 C C . VAL A 1 85 ? 10.353 1.696 7.005 1.00 83.31 85 VAL A C 1
ATOM 712 O O . VAL A 1 85 ? 9.179 1.829 6.667 1.00 83.31 85 VAL A O 1
ATOM 715 N N . LEU A 1 86 ? 10.738 1.538 8.270 1.00 85.06 86 LEU A N 1
ATOM 716 C CA . LEU A 1 86 ? 9.830 1.677 9.399 1.00 85.06 86 LEU A CA 1
ATOM 717 C C . LEU A 1 86 ? 9.556 3.167 9.613 1.00 85.06 86 LEU A C 1
ATOM 719 O O . LEU A 1 86 ? 10.458 3.915 9.995 1.00 85.06 86 LEU A O 1
ATOM 723 N N . LYS A 1 87 ? 8.315 3.598 9.382 1.00 85.25 87 LYS A N 1
ATOM 724 C CA . LYS A 1 87 ? 7.881 4.955 9.727 1.00 85.25 87 LYS A CA 1
ATOM 725 C C . LYS A 1 87 ? 7.211 4.982 11.098 1.00 85.25 87 LYS A C 1
ATOM 727 O O . LYS A 1 87 ? 6.313 4.185 11.360 1.00 85.25 87 LYS A O 1
ATOM 732 N N . THR A 1 88 ? 7.599 5.930 11.940 1.00 85.69 88 THR A N 1
ATOM 733 C CA . THR A 1 88 ? 7.040 6.160 13.279 1.00 85.69 88 THR A CA 1
ATOM 734 C C . THR A 1 88 ? 6.372 7.536 13.347 1.00 85.69 88 THR A C 1
ATOM 736 O O . THR A 1 88 ? 6.856 8.486 12.727 1.00 85.69 88 THR A O 1
ATOM 739 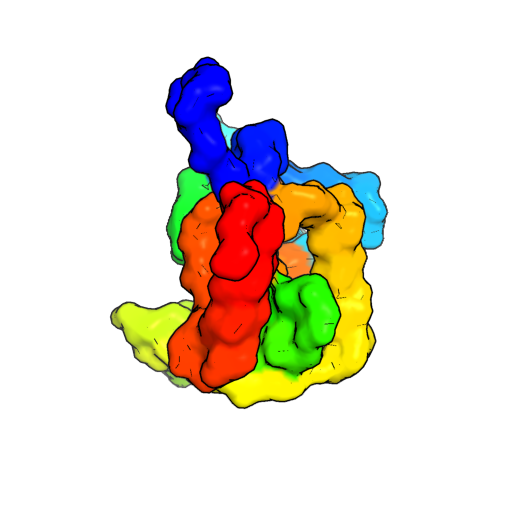N N . PRO A 1 89 ? 5.245 7.693 14.063 1.00 86.44 89 PRO A N 1
ATOM 740 C CA . PRO A 1 89 ? 4.684 9.008 14.340 1.00 86.44 89 PRO A CA 1
ATOM 741 C C . PRO A 1 89 ? 5.434 9.657 15.510 1.00 86.44 89 PRO A C 1
ATOM 743 O O . PRO A 1 89 ? 6.098 8.973 16.293 1.00 86.44 89 PRO A O 1
ATOM 746 N N . LYS A 1 90 ? 5.281 10.973 15.684 1.00 90.44 90 LYS A N 1
ATOM 747 C CA . LYS A 1 90 ? 5.620 11.605 16.969 1.00 90.44 90 LYS A CA 1
ATOM 748 C C . LYS A 1 90 ? 4.699 11.086 18.082 1.00 90.44 90 LYS A C 1
ATOM 750 O O . LYS A 1 90 ? 3.584 10.634 17.818 1.00 90.44 90 LYS A O 1
ATOM 755 N N . SER A 1 91 ? 5.133 11.233 19.333 1.00 89.25 91 SER A N 1
ATOM 756 C CA . SER A 1 91 ? 4.299 10.913 20.498 1.00 89.25 91 SER A CA 1
ATOM 757 C C . SER A 1 91 ? 2.949 11.648 20.453 1.00 89.25 91 SER A C 1
ATOM 759 O O . SER A 1 91 ? 2.892 12.833 20.119 1.00 89.25 91 SER A O 1
ATOM 761 N N . GLY A 1 92 ? 1.867 10.933 20.769 1.00 86.69 92 GLY A N 1
ATOM 762 C CA . GLY A 1 92 ? 0.492 11.448 20.757 1.00 86.69 92 GLY A CA 1
ATOM 763 C C . GLY A 1 92 ? -0.172 11.572 19.377 1.00 86.69 92 GLY A C 1
ATOM 764 O O . GLY A 1 92 ? -1.355 11.899 19.318 1.00 86.69 92 GLY A O 1
ATOM 765 N N . ASP A 1 93 ? 0.535 11.295 18.278 1.00 86.56 93 ASP A N 1
ATOM 766 C CA . ASP A 1 93 ? 0.005 11.361 16.910 1.00 86.56 93 ASP A CA 1
ATOM 767 C C . ASP A 1 93 ? -0.033 9.963 16.259 1.00 86.56 93 ASP A C 1
ATOM 769 O O . ASP A 1 93 ? 0.640 9.034 16.699 1.00 86.56 93 ASP A O 1
ATOM 773 N N . PHE A 1 94 ? -0.808 9.811 15.186 1.00 83.56 94 PHE A N 1
ATOM 774 C CA . PHE A 1 94 ? -0.805 8.619 14.323 1.00 83.56 94 PHE A CA 1
ATOM 775 C C . PHE A 1 94 ? -0.072 8.874 12.994 1.00 83.56 94 PHE A C 1
ATOM 777 O O . PHE A 1 94 ? 0.162 7.960 12.203 1.00 83.56 94 PHE A O 1
ATOM 784 N N . ARG A 1 95 ? 0.317 10.126 12.729 1.00 84.94 95 ARG A N 1
ATOM 785 C CA . ARG A 1 95 ? 0.853 10.572 11.441 1.00 84.94 95 ARG A CA 1
ATOM 786 C C . ARG A 1 95 ? 2.381 10.471 11.376 1.00 84.94 95 ARG A C 1
ATOM 788 O O . ARG A 1 95 ? 3.122 11.375 11.742 1.00 84.94 95 ARG A O 1
ATOM 795 N N . VAL A 1 96 ? 2.824 9.343 10.831 1.00 84.25 96 VAL A N 1
ATOM 796 C CA . VAL A 1 96 ? 4.196 8.928 10.473 1.00 84.25 96 VAL A CA 1
ATOM 797 C C . VAL A 1 96 ? 4.929 9.660 9.316 1.00 84.25 96 VAL A C 1
ATOM 799 O O . VAL A 1 96 ? 5.983 9.195 8.889 1.00 84.25 96 VAL A O 1
ATOM 802 N N . GLN A 1 97 ? 4.405 10.750 8.745 1.00 79.44 97 GLN A N 1
ATOM 803 C CA . GLN A 1 97 ? 5.069 11.509 7.657 1.00 79.44 97 GLN A CA 1
ATOM 804 C C . GLN A 1 97 ? 5.705 12.798 8.216 1.00 79.44 97 GLN A C 1
ATOM 806 O O . GLN A 1 97 ? 5.258 13.321 9.241 1.00 79.44 97 GLN A 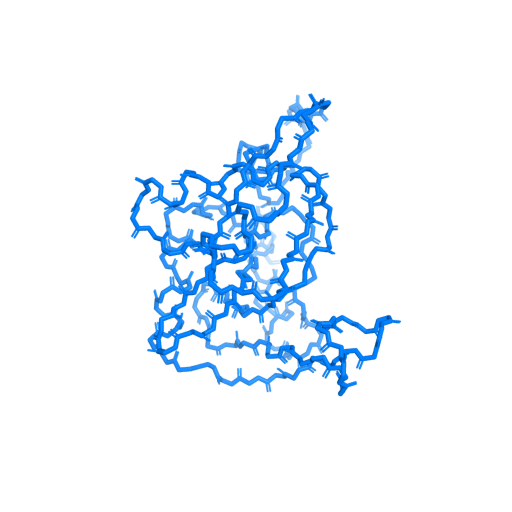O 1
ATOM 811 N N . SER A 1 98 ? 6.742 13.302 7.539 1.00 84.50 98 SER A N 1
ATOM 812 C CA . SER A 1 98 ? 7.635 14.375 8.015 1.00 84.50 98 SER A CA 1
ATOM 813 C C . SER A 1 98 ? 6.915 15.624 8.514 1.00 84.50 98 SER A C 1
ATOM 815 O O . SER A 1 98 ? 7.258 16.163 9.562 1.00 84.50 98 SER A O 1
ATOM 817 N N . ASP A 1 99 ? 5.888 16.051 7.788 1.00 86.06 99 ASP A N 1
ATOM 818 C CA . ASP A 1 99 ? 5.270 17.373 7.929 1.00 86.06 99 ASP A CA 1
ATOM 819 C C . ASP A 1 99 ? 4.484 17.516 9.248 1.00 86.06 99 ASP A C 1
ATOM 821 O O . ASP A 1 99 ? 4.213 18.625 9.706 1.00 86.06 99 ASP A O 1
ATOM 825 N N . PHE A 1 100 ? 4.162 16.391 9.900 1.00 85.56 100 PHE A N 1
ATOM 826 C CA . PHE A 1 100 ? 3.574 16.350 11.242 1.00 85.56 100 PHE A CA 1
ATOM 827 C C . PHE A 1 100 ? 4.548 15.878 12.334 1.00 85.56 100 PHE A C 1
ATOM 829 O O . PHE A 1 100 ? 4.132 15.745 13.487 1.00 85.56 100 PHE A O 1
ATOM 836 N N . GLY A 1 101 ? 5.831 15.687 12.013 1.00 88.50 101 GLY A N 1
ATOM 837 C CA . GLY A 1 101 ? 6.874 15.217 12.931 1.00 88.50 101 GLY A CA 1
ATOM 838 C C . GLY A 1 101 ? 7.077 13.698 12.947 1.00 88.50 101 GLY A C 1
ATOM 839 O O . GLY A 1 101 ? 7.681 13.184 13.885 1.00 88.50 101 GLY A O 1
ATOM 840 N N . GLY A 1 102 ? 6.562 12.969 11.953 1.00 87.19 102 GLY A N 1
ATOM 841 C CA . GLY A 1 102 ? 6.854 11.547 11.780 1.00 87.19 102 GLY A CA 1
ATOM 842 C C . GLY A 1 102 ? 8.255 11.303 11.211 1.00 87.19 102 GLY A C 1
ATOM 843 O O . GLY A 1 102 ? 8.762 12.101 10.422 1.00 87.19 102 GLY A O 1
ATOM 844 N N . VAL A 1 103 ? 8.879 10.190 11.599 1.00 85.25 103 VAL A N 1
ATOM 845 C CA . VAL A 1 103 ? 10.271 9.847 11.264 1.00 85.25 103 VAL A CA 1
ATOM 846 C C . VAL A 1 103 ? 10.313 8.566 10.432 1.00 85.25 103 VAL A C 1
ATOM 848 O O . VAL A 1 103 ? 9.529 7.644 10.647 1.00 85.25 103 VAL A O 1
ATOM 851 N N . ALA A 1 104 ? 11.232 8.499 9.467 1.00 83.94 104 ALA A N 1
ATOM 852 C CA . ALA A 1 104 ? 11.480 7.319 8.645 1.00 83.94 104 ALA A CA 1
ATOM 853 C C . ALA A 1 104 ? 12.832 6.692 9.014 1.00 83.94 104 ALA A C 1
ATOM 855 O O . ALA A 1 104 ? 13.872 7.338 8.898 1.00 83.94 104 ALA A O 1
ATOM 856 N N . HIS A 1 105 ? 12.823 5.426 9.428 1.00 81.38 105 HIS A N 1
ATOM 857 C CA . HIS A 1 105 ? 14.018 4.668 9.787 1.00 81.38 105 HIS A CA 1
ATOM 858 C C . HIS A 1 105 ? 14.228 3.509 8.809 1.00 81.38 105 HIS A C 1
ATOM 860 O O . HIS A 1 105 ? 13.331 2.689 8.609 1.00 81.38 105 HIS A O 1
ATOM 866 N N . LEU A 1 106 ? 15.431 3.393 8.242 1.00 79.75 106 LEU A N 1
ATOM 867 C CA . LEU A 1 106 ? 15.855 2.155 7.585 1.00 79.75 106 LEU A CA 1
ATOM 868 C C . LEU A 1 106 ? 15.910 1.031 8.619 1.00 79.75 106 LEU A C 1
ATOM 870 O O . LEU A 1 106 ? 16.521 1.190 9.678 1.00 79.75 106 LEU A O 1
ATOM 874 N N . LYS A 1 107 ? 15.289 -0.108 8.314 1.00 76.56 107 LYS A N 1
ATOM 875 C CA . LYS A 1 107 ? 15.312 -1.290 9.178 1.00 76.56 107 LYS A CA 1
ATOM 876 C C . LYS A 1 107 ? 15.160 -2.555 8.338 1.00 76.56 107 LYS A C 1
ATOM 878 O O . LYS A 1 107 ? 14.464 -2.554 7.327 1.00 76.56 107 LYS A O 1
ATOM 883 N N . SER A 1 108 ? 15.753 -3.658 8.780 1.00 74.12 108 SER A N 1
ATOM 884 C CA . SER A 1 108 ? 15.328 -4.979 8.324 1.00 74.12 108 SER A CA 1
ATOM 885 C C . SER A 1 108 ? 13.940 -5.294 8.893 1.00 74.12 108 SER A C 1
ATOM 887 O O . SER A 1 108 ? 13.694 -5.145 10.093 1.00 74.12 108 SER A O 1
ATOM 889 N N . ALA A 1 109 ? 13.024 -5.736 8.034 1.00 75.50 109 ALA A N 1
ATOM 890 C CA . ALA A 1 109 ? 11.791 -6.382 8.474 1.00 75.50 109 ALA A CA 1
ATOM 891 C C . ALA A 1 109 ? 12.035 -7.895 8.675 1.00 75.50 109 ALA A C 1
ATOM 893 O O . ALA A 1 109 ? 12.922 -8.457 8.025 1.00 75.50 109 ALA A O 1
ATOM 894 N N . PRO A 1 110 ? 11.264 -8.582 9.539 1.00 81.94 110 PRO A N 1
ATOM 895 C CA . PRO A 1 110 ? 11.255 -10.041 9.595 1.00 81.94 110 PRO A CA 1
ATOM 896 C C . PRO A 1 110 ? 10.981 -10.662 8.218 1.00 81.94 110 PRO A C 1
ATOM 898 O O . PRO A 1 110 ? 10.099 -10.205 7.486 1.00 81.94 110 PRO A O 1
ATOM 901 N N . ASN A 1 111 ? 11.692 -11.745 7.882 1.00 82.50 111 ASN A N 1
ATOM 902 C CA . ASN A 1 111 ? 11.562 -12.426 6.584 1.00 82.50 111 ASN A CA 1
ATOM 903 C C . ASN A 1 111 ? 10.111 -12.836 6.260 1.00 82.50 111 ASN A C 1
ATOM 905 O O . ASN A 1 111 ? 9.723 -12.812 5.096 1.00 82.50 111 ASN A O 1
ATOM 909 N N . GLN A 1 112 ? 9.301 -13.162 7.272 1.00 84.69 112 GLN A N 1
ATOM 910 C CA . GLN A 1 112 ? 7.884 -13.498 7.115 1.00 84.69 112 GLN A CA 1
ATOM 911 C C . GLN A 1 112 ? 7.045 -12.305 6.618 1.00 84.69 112 GLN A C 1
ATOM 913 O O . GLN A 1 112 ? 6.286 -12.455 5.662 1.00 84.69 112 GLN A O 1
ATOM 918 N N . LEU A 1 113 ? 7.228 -11.102 7.182 1.00 84.06 113 LEU A N 1
ATOM 919 C CA . LEU A 1 113 ? 6.553 -9.893 6.688 1.00 84.06 113 LEU A CA 1
ATOM 920 C C . LEU A 1 113 ? 6.976 -9.563 5.254 1.00 84.06 113 LEU A C 1
ATOM 922 O O . LEU A 1 113 ? 6.140 -9.193 4.436 1.00 84.06 113 LEU A O 1
ATOM 926 N N . ILE A 1 114 ? 8.256 -9.762 4.927 1.00 82.81 114 ILE A N 1
ATOM 927 C CA . ILE A 1 114 ? 8.785 -9.583 3.568 1.00 82.81 114 ILE A CA 1
ATOM 928 C C . ILE A 1 114 ? 8.144 -10.591 2.598 1.00 82.81 114 ILE A C 1
ATOM 930 O O . ILE A 1 114 ? 7.770 -10.222 1.488 1.00 82.81 114 ILE A O 1
ATOM 934 N N . GLN A 1 115 ? 7.957 -11.847 3.010 1.00 86.25 115 GLN A N 1
ATOM 935 C CA . GLN A 1 115 ? 7.253 -12.862 2.218 1.00 86.25 115 GLN A CA 1
ATOM 936 C C . GLN A 1 115 ? 5.760 -12.550 2.034 1.00 86.25 115 GLN A C 1
ATOM 938 O O . GLN A 1 115 ? 5.223 -12.830 0.965 1.00 86.25 115 GLN A O 1
ATOM 943 N N . TYR A 1 116 ? 5.082 -11.945 3.015 1.00 88.00 116 TYR A N 1
ATOM 944 C CA . TYR A 1 116 ? 3.724 -11.436 2.800 1.00 88.00 116 TYR A CA 1
ATOM 945 C C . TYR A 1 116 ? 3.720 -10.235 1.843 1.00 88.00 116 TYR A C 1
ATOM 947 O O . TYR A 1 116 ? 2.960 -10.247 0.878 1.00 88.00 116 TYR A O 1
ATOM 955 N N . ALA A 1 117 ? 4.605 -9.250 2.042 1.00 86.75 117 ALA A N 1
ATOM 956 C CA . ALA A 1 117 ? 4.737 -8.072 1.178 1.00 86.75 117 ALA A CA 1
ATOM 957 C C . ALA A 1 117 ? 4.972 -8.453 -0.299 1.00 86.75 117 ALA A C 1
ATOM 959 O O . ALA A 1 117 ? 4.368 -7.861 -1.196 1.00 86.75 117 ALA A O 1
ATOM 960 N N . LYS A 1 118 ? 5.777 -9.495 -0.555 1.00 88.25 118 LYS A N 1
ATOM 961 C CA . LYS A 1 118 ? 6.010 -10.064 -1.894 1.00 88.25 118 LYS A CA 1
ATOM 962 C C . LYS A 1 118 ? 4.738 -10.512 -2.608 1.00 88.25 118 LYS A C 1
ATOM 964 O O . LYS A 1 118 ? 4.577 -10.166 -3.773 1.00 88.25 118 LYS A O 1
ATOM 969 N N . LYS A 1 119 ? 3.811 -11.195 -1.928 1.00 93.44 119 LYS A N 1
ATOM 970 C CA . LYS A 1 119 ? 2.588 -11.740 -2.555 1.00 93.44 119 LYS A CA 1
ATOM 971 C C . LYS A 1 119 ? 1.729 -10.656 -3.211 1.00 93.44 119 LYS A C 1
ATOM 973 O O . LYS A 1 119 ? 1.192 -10.869 -4.296 1.00 93.44 119 LYS A O 1
ATOM 978 N N . TYR A 1 120 ? 1.644 -9.472 -2.598 1.00 95.00 120 TYR A N 1
ATOM 979 C CA . TYR A 1 120 ? 0.953 -8.323 -3.193 1.00 95.00 120 TYR A CA 1
ATOM 980 C C . TYR A 1 120 ? 1.632 -7.869 -4.494 1.00 95.00 120 TYR A C 1
ATOM 982 O O . TYR A 1 120 ? 0.950 -7.583 -5.477 1.00 95.00 120 TYR A O 1
ATOM 990 N N . VAL A 1 121 ? 2.968 -7.848 -4.535 1.00 93.12 121 VAL A N 1
ATOM 991 C CA . VAL A 1 121 ? 3.733 -7.490 -5.741 1.00 93.12 121 VAL A CA 1
ATOM 992 C C . VAL A 1 121 ? 3.568 -8.558 -6.825 1.00 93.12 121 VAL A C 1
ATOM 994 O O . VAL A 1 121 ? 3.200 -8.233 -7.950 1.00 93.12 121 VAL A O 1
ATOM 997 N N . GLU A 1 122 ? 3.770 -9.829 -6.479 1.00 93.25 122 GLU A N 1
ATOM 998 C CA . GLU A 1 122 ? 3.724 -10.983 -7.389 1.00 93.25 122 GLU A CA 1
ATOM 999 C C . GLU A 1 122 ? 2.362 -11.142 -8.083 1.00 93.25 122 GLU A C 1
ATOM 1001 O O . GLU A 1 122 ? 2.312 -11.424 -9.280 1.00 93.25 122 GLU A O 1
ATOM 1006 N N . ILE A 1 123 ? 1.260 -10.917 -7.358 1.00 95.75 123 ILE A N 1
ATOM 1007 C CA . ILE A 1 123 ? -0.105 -11.057 -7.889 1.00 95.75 123 IL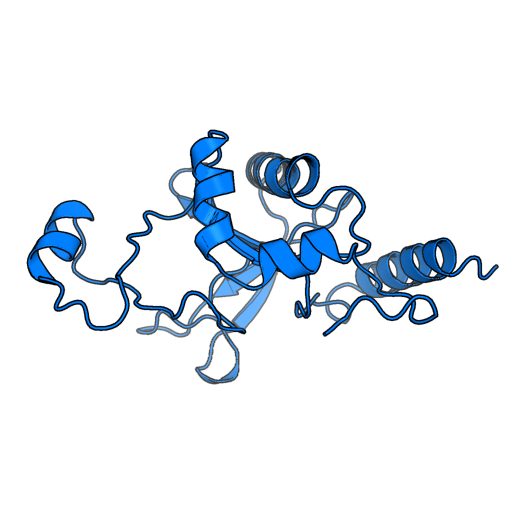E A CA 1
ATOM 1008 C C . ILE A 1 123 ? -0.582 -9.749 -8.543 1.00 95.75 123 ILE A C 1
ATOM 1010 O O . ILE A 1 123 ? -1.072 -9.751 -9.676 1.00 95.75 123 ILE A O 1
ATOM 1014 N N . PHE A 1 124 ? -0.429 -8.606 -7.865 1.00 96.75 124 PHE A N 1
ATOM 1015 C CA . PHE A 1 124 ? -1.079 -7.357 -8.279 1.00 96.75 124 PHE A CA 1
ATOM 1016 C C . PHE A 1 124 ? -0.164 -6.379 -9.011 1.00 96.75 124 PHE A C 1
ATOM 1018 O O . PHE A 1 124 ? -0.642 -5.702 -9.922 1.00 96.75 124 PHE A O 1
ATOM 1025 N N . ALA A 1 125 ? 1.131 -6.340 -8.704 1.00 95.00 125 ALA A N 1
ATOM 1026 C CA . ALA A 1 125 ? 2.092 -5.405 -9.302 1.00 95.00 125 ALA A CA 1
ATOM 1027 C C . ALA A 1 125 ? 3.114 -6.064 -10.247 1.00 95.00 125 ALA A C 1
ATOM 1029 O O . ALA A 1 125 ? 4.134 -5.459 -10.574 1.00 95.00 125 ALA A O 1
ATOM 1030 N N . LYS A 1 126 ? 2.837 -7.287 -10.719 1.00 91.31 126 LYS A N 1
ATOM 1031 C CA . LYS A 1 126 ? 3.662 -7.949 -11.733 1.00 91.31 126 LYS A CA 1
ATOM 1032 C C . LYS A 1 126 ? 3.885 -7.029 -12.943 1.00 91.31 126 LYS A C 1
ATOM 1034 O O . LYS A 1 126 ? 2.953 -6.361 -13.399 1.00 91.31 126 LYS A O 1
ATOM 1039 N N . ASP A 1 127 ? 5.120 -7.040 -13.440 1.00 90.62 127 ASP A N 1
ATOM 1040 C CA . ASP A 1 127 ? 5.609 -6.283 -14.596 1.00 90.62 127 ASP A CA 1
ATOM 1041 C C . ASP A 1 127 ? 5.648 -4.744 -14.389 1.00 90.62 127 ASP A C 1
ATOM 1043 O O . ASP A 1 127 ? 5.859 -3.989 -15.337 1.00 90.62 127 ASP A O 1
ATOM 1047 N N . CYS A 1 128 ? 5.506 -4.262 -13.144 1.00 92.56 128 CYS A N 1
ATOM 1048 C CA . CYS A 1 128 ? 5.860 -2.895 -12.744 1.00 92.56 128 CYS A CA 1
ATOM 1049 C C . CYS A 1 128 ? 7.381 -2.745 -12.531 1.00 92.56 128 CYS A C 1
ATOM 1051 O O . CYS A 1 128 ? 7.997 -3.569 -11.858 1.00 92.56 128 CYS A O 1
ATOM 1053 N N . LEU A 1 129 ? 7.972 -1.651 -13.028 1.00 91.75 129 LEU A N 1
ATOM 1054 C CA . LEU A 1 129 ? 9.361 -1.249 -12.756 1.00 91.75 129 LEU A CA 1
ATOM 1055 C C . LEU A 1 129 ? 9.591 -0.942 -11.270 1.00 91.75 129 LEU A C 1
ATOM 1057 O O . LEU A 1 129 ? 10.655 -1.226 -10.725 1.00 91.75 129 LEU A O 1
ATOM 1061 N N . PHE A 1 130 ? 8.607 -0.315 -10.629 1.00 90.44 130 PHE A N 1
ATOM 1062 C CA . PHE A 1 130 ? 8.657 0.036 -9.215 1.00 90.44 130 PHE A CA 1
ATOM 1063 C C . PHE A 1 130 ? 7.320 -0.226 -8.533 1.00 90.44 130 PHE A C 1
ATOM 1065 O O . PHE A 1 130 ? 6.249 -0.176 -9.140 1.00 90.44 130 PHE A O 1
ATOM 1072 N N . THR A 1 131 ? 7.373 -0.473 -7.234 1.00 91.19 131 THR A N 1
ATOM 1073 C CA . THR A 1 131 ? 6.209 -0.634 -6.362 1.00 91.19 131 THR A CA 1
ATOM 1074 C C . THR A 1 131 ? 6.628 -0.231 -4.959 1.00 91.19 131 THR A C 1
ATOM 1076 O O . THR A 1 131 ? 7.761 -0.494 -4.558 1.00 91.19 131 THR A O 1
ATOM 1079 N N . ARG A 1 132 ? 5.725 0.385 -4.198 1.00 90.75 132 ARG A N 1
ATOM 1080 C CA . ARG A 1 132 ? 5.855 0.473 -2.742 1.00 90.75 132 ARG A CA 1
ATOM 1081 C C . ARG A 1 132 ? 4.663 -0.218 -2.092 1.00 90.75 132 ARG A C 1
ATOM 1083 O O . ARG A 1 132 ? 3.518 0.063 -2.434 1.00 90.75 132 ARG A O 1
ATOM 1090 N N . VAL A 1 133 ? 4.964 -1.127 -1.170 1.00 91.81 133 VAL A N 1
ATOM 1091 C CA . VAL A 1 133 ? 3.985 -1.796 -0.312 1.00 91.81 133 VAL A CA 1
ATOM 1092 C C . VAL A 1 133 ? 3.920 -1.031 1.013 1.00 91.81 133 VAL A C 1
ATOM 1094 O O . VAL A 1 133 ? 4.951 -0.761 1.633 1.00 91.81 133 VAL A O 1
ATOM 1097 N N . ASP A 1 134 ? 2.715 -0.660 1.426 1.00 90.00 134 ASP A N 1
ATOM 1098 C CA . ASP A 1 134 ? 2.416 0.088 2.645 1.00 90.00 134 ASP A CA 1
ATOM 1099 C C . ASP A 1 134 ? 1.476 -0.750 3.515 1.00 90.00 134 ASP A C 1
ATOM 1101 O O . ASP A 1 134 ? 0.477 -1.271 3.021 1.00 90.00 134 ASP A O 1
ATOM 1105 N N . GLY A 1 135 ? 1.792 -0.922 4.799 1.00 90.38 135 GLY A N 1
ATOM 1106 C CA . GLY A 1 135 ? 1.074 -1.838 5.682 1.00 90.38 135 GLY A CA 1
ATOM 1107 C C . GLY A 1 135 ? 1.561 -1.816 7.130 1.00 90.38 135 GLY A C 1
ATOM 1108 O O . GLY A 1 135 ? 2.515 -1.111 7.465 1.00 90.38 135 GLY A O 1
ATOM 1109 N N . LEU A 1 136 ? 0.886 -2.596 7.974 1.00 88.62 136 LEU A N 1
ATOM 1110 C CA . LEU A 1 136 ? 1.205 -2.807 9.389 1.00 88.62 136 LEU A CA 1
ATOM 1111 C C . LEU A 1 136 ? 1.551 -4.272 9.666 1.00 88.62 136 LEU A C 1
ATOM 1113 O O . LEU A 1 136 ? 1.019 -5.176 9.023 1.00 88.62 136 LEU A O 1
ATOM 1117 N N . ASP A 1 137 ? 2.402 -4.478 10.668 1.00 87.50 137 ASP A N 1
ATOM 1118 C CA . ASP A 1 137 ? 2.528 -5.746 11.385 1.00 87.50 137 ASP A CA 1
ATOM 1119 C C . ASP A 1 137 ? 1.486 -5.758 12.512 1.00 87.50 137 ASP A C 1
ATOM 1121 O O . ASP A 1 137 ? 1.458 -4.838 13.335 1.00 87.50 137 ASP A O 1
ATOM 1125 N N . ILE A 1 138 ? 0.609 -6.760 12.516 1.00 86.56 138 ILE A N 1
ATOM 1126 C CA . ILE A 1 138 ? -0.361 -7.020 13.582 1.00 86.56 138 ILE A CA 1
ATOM 1127 C C . ILE A 1 138 ? -0.201 -8.494 13.951 1.00 86.56 138 ILE A C 1
ATOM 1129 O O . ILE A 1 138 ? -0.496 -9.376 13.143 1.00 86.56 138 ILE A O 1
ATOM 1133 N N . ASP A 1 139 ? 0.328 -8.749 15.147 1.00 88.00 139 ASP A N 1
ATOM 1134 C CA . ASP A 1 139 ? 0.591 -10.083 15.701 1.00 88.00 139 ASP A CA 1
ATOM 1135 C C . ASP A 1 139 ? 1.363 -11.032 14.752 1.00 88.00 139 ASP A C 1
ATOM 1137 O O . ASP A 1 139 ? 1.098 -12.234 14.678 1.00 88.00 139 ASP A O 1
ATOM 1141 N N . GLY A 1 140 ? 2.335 -10.492 14.002 1.00 84.25 140 GLY A N 1
ATOM 1142 C CA . GLY A 1 140 ? 3.172 -11.231 13.049 1.00 84.25 140 GLY A CA 1
ATOM 1143 C C . GLY A 1 140 ? 2.572 -11.373 11.645 1.00 84.25 140 GLY A C 1
ATOM 1144 O O . GLY A 1 140 ? 3.191 -11.988 10.769 1.00 84.25 140 GLY A O 1
ATOM 1145 N N . GLN A 1 141 ? 1.380 -10.821 11.403 1.00 86.75 141 GLN A N 1
ATOM 1146 C CA . GLN A 1 141 ? 0.718 -10.805 10.101 1.00 86.75 141 GLN A CA 1
ATOM 1147 C C . GLN A 1 141 ? 0.802 -9.423 9.447 1.00 86.75 141 GLN A C 1
ATOM 1149 O O . GLN A 1 141 ? 0.593 -8.393 10.082 1.00 86.75 141 GLN A O 1
ATOM 1154 N N . PHE A 1 142 ? 1.060 -9.404 8.138 1.00 89.88 142 PHE A N 1
ATOM 1155 C CA . PHE A 1 142 ? 1.131 -8.169 7.358 1.00 89.88 142 PHE A CA 1
ATOM 1156 C C . PHE A 1 142 ? -0.249 -7.766 6.826 1.00 89.88 142 PHE A C 1
ATOM 1158 O O . PHE A 1 142 ? -0.803 -8.466 5.974 1.00 89.88 142 PHE A O 1
ATOM 1165 N N . PHE A 1 143 ? -0.757 -6.610 7.252 1.00 93.31 143 PHE A N 1
ATOM 1166 C CA . PHE A 1 143 ? -2.004 -6.014 6.764 1.00 93.31 143 PHE A CA 1
ATOM 1167 C C . PHE A 1 143 ? -1.716 -4.825 5.838 1.00 93.31 143 PHE A C 1
ATOM 1169 O O . PHE A 1 143 ? -1.145 -3.820 6.264 1.00 93.31 143 PHE A O 1
ATOM 1176 N N . LEU A 1 144 ? -2.124 -4.924 4.571 1.00 94.69 144 LEU A N 1
ATOM 1177 C CA . LEU A 1 144 ? -1.914 -3.898 3.548 1.00 94.69 144 LEU A CA 1
ATOM 1178 C C . LEU A 1 144 ? -2.797 -2.658 3.786 1.00 94.69 144 LEU A C 1
ATOM 1180 O O . LEU A 1 144 ? -4.007 -2.759 3.976 1.00 94.69 144 LEU A O 1
ATOM 1184 N N . ILE A 1 145 ? -2.187 -1.477 3.703 1.00 92.75 145 ILE A N 1
ATOM 1185 C CA . ILE A 1 145 ? -2.811 -0.148 3.821 1.00 92.75 145 ILE A CA 1
ATOM 1186 C C . ILE A 1 145 ? -2.844 0.580 2.479 1.00 92.75 145 ILE A C 1
ATOM 1188 O O . ILE A 1 145 ? -3.806 1.306 2.186 1.00 92.75 145 ILE A O 1
ATOM 1192 N N . GLU A 1 146 ? -1.796 0.399 1.677 1.00 91.88 146 GLU A N 1
ATOM 1193 C CA . GLU A 1 146 ? -1.700 0.926 0.323 1.00 91.88 146 GLU A CA 1
ATOM 1194 C C . GLU A 1 146 ? -0.709 0.096 -0.509 1.00 91.88 146 GLU A C 1
ATOM 1196 O O . GLU A 1 146 ? 0.277 -0.439 -0.009 1.00 91.88 146 GLU A O 1
ATOM 1201 N N . LEU A 1 147 ? -0.969 -0.006 -1.805 1.00 93.69 147 LEU A N 1
ATOM 1202 C CA . LEU A 1 147 ? -0.023 -0.464 -2.813 1.00 93.69 147 LEU A CA 1
ATOM 1203 C C . LEU A 1 147 ? 0.164 0.721 -3.761 1.00 93.69 147 LEU A C 1
ATOM 1205 O O . LEU A 1 147 ? -0.803 1.143 -4.388 1.00 93.69 147 LEU A O 1
ATOM 1209 N N . GLU A 1 148 ? 1.353 1.308 -3.842 1.00 92.06 148 GLU A N 1
ATOM 1210 C CA . GLU A 1 148 ? 1.591 2.505 -4.660 1.00 92.06 148 GLU A CA 1
ATOM 1211 C C . GLU A 1 148 ? 2.371 2.153 -5.935 1.00 92.06 148 GLU A C 1
ATOM 1213 O O . GLU A 1 148 ? 3.556 1.808 -5.884 1.00 92.06 148 GLU A O 1
ATOM 1218 N N . LEU A 1 149 ? 1.693 2.260 -7.086 1.00 93.69 149 LEU A N 1
ATOM 1219 C CA . LEU A 1 149 ? 2.209 1.928 -8.425 1.00 93.69 149 LEU A CA 1
ATOM 1220 C C . LEU A 1 149 ? 2.336 3.146 -9.359 1.00 93.69 149 LEU A C 1
ATOM 1222 O O . LEU A 1 149 ? 2.611 2.967 -10.545 1.00 93.69 149 LEU A O 1
ATOM 1226 N N . ILE A 1 150 ? 2.103 4.366 -8.860 1.00 92.06 150 ILE A N 1
ATOM 1227 C CA . ILE A 1 150 ? 1.986 5.584 -9.685 1.00 92.06 150 ILE A CA 1
ATOM 1228 C C . ILE A 1 150 ? 3.120 6.576 -9.395 1.00 92.06 150 ILE A C 1
ATOM 1230 O O . ILE A 1 150 ? 3.995 6.761 -10.236 1.00 92.06 150 ILE A O 1
ATOM 1234 N N . GLU A 1 151 ? 3.128 7.183 -8.206 1.00 89.81 151 GLU A N 1
ATOM 1235 C CA . GLU A 1 151 ? 4.106 8.204 -7.789 1.00 89.81 151 GLU A CA 1
ATOM 1236 C C . GLU A 1 151 ? 4.709 7.958 -6.380 1.00 89.81 151 GLU A C 1
ATOM 1238 O O . GLU A 1 151 ? 4.806 8.887 -5.575 1.00 89.81 151 GLU A O 1
ATOM 1243 N N . PRO A 1 152 ? 5.106 6.720 -6.018 1.00 88.81 152 PRO A N 1
ATOM 1244 C CA . PRO A 1 152 ? 5.599 6.441 -4.678 1.00 88.81 152 PRO A CA 1
ATOM 1245 C C . PRO A 1 152 ? 6.884 7.194 -4.351 1.00 88.81 152 PRO A C 1
ATOM 1247 O O . PRO A 1 152 ? 7.852 7.194 -5.111 1.00 88.81 152 PRO A O 1
ATOM 1250 N N . TYR A 1 153 ? 6.959 7.720 -3.128 1.00 86.69 153 TYR A N 1
ATOM 1251 C CA . TYR A 1 153 ? 8.250 8.045 -2.534 1.00 86.69 153 TYR A CA 1
ATOM 1252 C C . TYR A 1 153 ? 8.988 6.731 -2.225 1.00 86.69 153 TYR A C 1
ATOM 1254 O O . TYR A 1 153 ? 8.604 5.996 -1.314 1.00 86.69 153 TYR A O 1
ATOM 1262 N N . LEU A 1 154 ? 10.003 6.416 -3.038 1.00 84.31 154 LEU A N 1
ATOM 1263 C CA . LEU A 1 154 ? 10.737 5.138 -3.054 1.00 84.31 154 LEU A CA 1
ATOM 1264 C C . LEU A 1 154 ? 11.964 5.090 -2.121 1.00 84.31 154 LEU A C 1
ATOM 1266 O O . LEU A 1 154 ? 12.692 4.104 -2.128 1.00 84.31 154 LEU A O 1
ATOM 1270 N N . PHE A 1 155 ? 12.239 6.147 -1.346 1.00 83.38 155 PHE A N 1
ATOM 1271 C CA . PHE A 1 155 ? 13.382 6.211 -0.415 1.00 83.38 155 PHE A CA 1
ATOM 1272 C C . PHE A 1 155 ? 14.765 5.949 -1.058 1.00 83.38 155 PHE A C 1
ATOM 1274 O O . PHE A 1 155 ? 15.710 5.585 -0.362 1.00 83.38 155 PHE A O 1
ATOM 1281 N N . LEU A 1 156 ? 14.923 6.183 -2.371 1.00 82.31 156 LEU A N 1
ATOM 1282 C CA . LEU A 1 156 ? 16.138 5.838 -3.138 1.00 82.31 156 LEU A CA 1
ATOM 1283 C C . LEU A 1 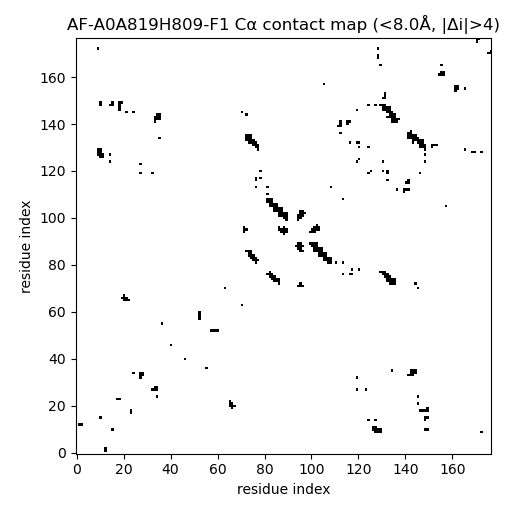156 ? 17.440 6.441 -2.581 1.00 82.31 156 LEU A C 1
ATOM 1285 O O . LEU A 1 156 ? 18.504 5.875 -2.789 1.00 82.31 156 LEU A O 1
ATOM 1289 N N . LEU A 1 157 ? 17.355 7.575 -1.877 1.00 81.12 157 LEU A N 1
ATOM 1290 C CA . LEU A 1 157 ? 18.500 8.252 -1.256 1.00 81.12 157 LEU A CA 1
ATOM 1291 C C . LEU A 1 157 ? 18.857 7.726 0.148 1.00 81.12 157 LEU A C 1
ATOM 1293 O O . LEU A 1 157 ? 19.824 8.198 0.736 1.00 81.12 157 LEU A O 1
ATOM 1297 N N . HIS A 1 158 ? 18.073 6.801 0.712 1.00 75.81 158 HIS A N 1
ATOM 1298 C CA . HIS A 1 158 ? 18.297 6.274 2.063 1.00 75.81 158 HIS A CA 1
ATOM 1299 C C . HIS A 1 158 ? 19.270 5.074 2.037 1.00 75.81 158 HIS A C 1
ATOM 1301 O O . HIS A 1 158 ? 20.239 5.063 2.791 1.00 75.81 158 HIS A O 1
ATOM 1307 N N . ASP A 1 159 ? 19.079 4.103 1.135 1.00 74.88 159 ASP A N 1
ATOM 1308 C CA . ASP A 1 159 ? 20.079 3.061 0.823 1.00 74.88 159 ASP A CA 1
ATOM 1309 C C . ASP A 1 159 ? 20.760 3.382 -0.514 1.00 74.88 159 ASP A C 1
ATOM 1311 O O . ASP A 1 159 ? 20.093 3.463 -1.545 1.00 74.88 159 ASP A O 1
ATOM 1315 N N . LYS A 1 160 ? 22.097 3.487 -0.516 1.00 70.62 160 LYS A N 1
ATOM 1316 C CA . LYS A 1 160 ? 22.905 3.710 -1.731 1.00 70.62 160 LYS A CA 1
ATOM 1317 C C . LYS A 1 160 ? 22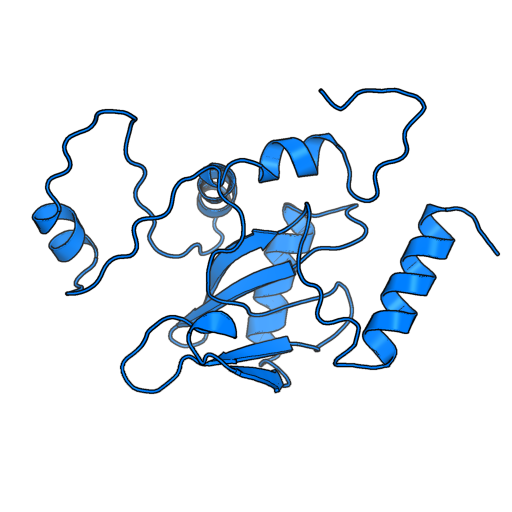.615 2.678 -2.825 1.00 70.62 160 LYS A C 1
ATOM 1319 O O . LYS A 1 160 ? 22.636 3.010 -4.007 1.00 70.62 160 LYS A O 1
ATOM 1324 N N . ASN A 1 161 ? 22.322 1.437 -2.440 1.00 81.31 161 ASN A N 1
ATOM 1325 C CA . ASN A 1 161 ? 22.039 0.370 -3.389 1.00 81.31 161 ASN A CA 1
ATOM 1326 C C . ASN A 1 161 ? 20.628 0.499 -4.000 1.00 81.31 161 ASN A C 1
ATOM 1328 O O . ASN A 1 161 ? 20.419 0.004 -5.103 1.00 81.31 161 ASN A O 1
ATOM 1332 N N . SER A 1 162 ? 19.669 1.176 -3.351 1.00 80.69 162 SER A N 1
ATOM 1333 C CA . SER A 1 162 ? 18.321 1.413 -3.903 1.00 80.69 162 SER A CA 1
ATOM 1334 C C . SER A 1 162 ? 18.349 2.299 -5.138 1.00 80.69 162 SER A C 1
ATOM 1336 O O . SER A 1 162 ? 17.697 1.978 -6.131 1.00 80.69 162 SER A O 1
ATOM 1338 N N . PHE A 1 163 ? 19.140 3.376 -5.115 1.00 84.88 163 PHE A N 1
ATOM 1339 C CA . PHE A 1 163 ? 19.361 4.197 -6.304 1.00 84.88 163 PHE A CA 1
ATOM 1340 C C . PHE A 1 163 ? 19.955 3.367 -7.454 1.00 84.88 163 PHE A C 1
ATOM 1342 O O . PHE A 1 163 ? 19.425 3.380 -8.562 1.00 84.88 163 PHE A O 1
ATOM 1349 N N . GLU A 1 164 ? 20.994 2.577 -7.172 1.00 87.75 164 GLU A N 1
ATOM 1350 C CA . GLU A 1 164 ? 21.662 1.717 -8.156 1.00 87.75 164 GLU A CA 1
ATOM 1351 C C . GLU A 1 164 ? 20.748 0.640 -8.761 1.00 87.75 164 GLU A C 1
ATOM 1353 O O . GLU A 1 164 ? 20.813 0.387 -9.966 1.00 87.75 164 GLU A O 1
ATOM 1358 N N . ARG A 1 165 ? 19.889 -0.002 -7.958 1.00 84.38 165 ARG A N 1
ATOM 1359 C CA . ARG A 1 165 ? 18.925 -1.002 -8.450 1.00 84.38 165 ARG A CA 1
ATOM 1360 C C . ARG A 1 165 ? 17.849 -0.357 -9.318 1.00 84.38 165 ARG A C 1
ATOM 1362 O O . ARG A 1 165 ? 17.621 -0.828 -10.431 1.00 84.38 165 ARG A O 1
ATOM 1369 N N . PHE A 1 166 ? 17.264 0.757 -8.869 1.00 87.69 166 PHE A N 1
ATOM 1370 C CA . PHE A 1 166 ? 16.287 1.516 -9.656 1.00 87.69 166 PHE A CA 1
ATOM 1371 C C . PHE A 1 166 ? 16.886 2.011 -10.981 1.00 87.69 166 PHE A C 1
ATOM 1373 O O . PHE A 1 166 ? 16.266 1.861 -12.032 1.00 87.69 166 PHE A O 1
ATOM 1380 N N . TYR A 1 167 ? 18.119 2.527 -10.955 1.00 89.75 167 TYR A N 1
ATOM 1381 C CA . TYR A 1 167 ? 18.847 2.946 -12.151 1.00 89.75 167 TYR A CA 1
ATOM 1382 C C . TYR A 1 167 ? 19.066 1.781 -13.128 1.00 89.75 167 TYR A C 1
ATOM 1384 O O . TYR A 1 167 ? 18.740 1.913 -14.305 1.00 89.75 167 TYR A O 1
ATOM 1392 N N . LYS A 1 168 ? 19.532 0.616 -12.657 1.00 89.50 168 LYS A N 1
ATOM 1393 C CA . LYS A 1 168 ? 19.743 -0.578 -13.501 1.00 89.50 168 LYS A CA 1
ATOM 1394 C C . LYS A 1 168 ? 18.444 -1.110 -14.104 1.00 89.50 168 LYS A C 1
ATOM 1396 O O . LYS A 1 168 ? 18.402 -1.373 -15.304 1.00 89.50 168 LYS A O 1
ATOM 1401 N N . ALA A 1 169 ? 17.376 -1.197 -13.313 1.00 88.94 169 ALA A N 1
ATOM 1402 C CA . ALA A 1 169 ? 16.060 -1.603 -13.801 1.00 88.94 169 ALA A CA 1
ATOM 1403 C C . ALA A 1 169 ? 15.506 -0.606 -14.840 1.00 88.94 169 ALA A C 1
ATOM 1405 O O . ALA A 1 169 ? 14.947 -1.012 -15.860 1.00 88.94 169 ALA A O 1
ATOM 1406 N N . LEU A 1 170 ? 15.726 0.700 -14.640 1.00 90.25 170 LEU A N 1
ATOM 1407 C CA . LEU A 1 170 ? 15.351 1.737 -15.600 1.00 90.25 170 LEU A CA 1
ATOM 1408 C C . LEU A 1 170 ? 16.180 1.652 -16.893 1.00 90.25 170 LEU A C 1
ATOM 1410 O O . LEU A 1 170 ? 15.597 1.726 -17.973 1.00 90.25 170 LEU A O 1
ATOM 1414 N N . LYS A 1 171 ? 17.503 1.436 -16.819 1.00 91.19 171 LYS A N 1
ATOM 1415 C CA . LYS A 1 171 ? 18.351 1.184 -18.002 1.00 91.19 171 LYS A CA 1
ATOM 1416 C C . LYS A 1 171 ? 17.840 -0.011 -18.807 1.00 91.19 171 LYS A C 1
ATOM 1418 O O . LYS A 1 171 ? 17.679 0.105 -20.020 1.00 91.19 171 LYS A O 1
ATOM 1423 N N . GLN A 1 172 ? 17.518 -1.114 -18.125 1.00 89.19 172 GLN A N 1
ATOM 1424 C CA . GLN A 1 172 ? 16.967 -2.321 -18.740 1.00 89.19 172 GLN A CA 1
ATOM 1425 C C . GLN A 1 172 ? 15.617 -2.050 -19.421 1.00 89.19 172 GLN A C 1
ATOM 1427 O O . GLN A 1 172 ? 15.455 -2.393 -20.587 1.00 89.19 172 GLN A O 1
ATOM 1432 N N . LEU A 1 173 ? 14.673 -1.374 -18.754 1.00 86.38 173 LEU A N 1
ATOM 1433 C CA . LEU A 1 173 ? 13.386 -0.994 -19.357 1.00 86.38 173 LEU A CA 1
ATOM 1434 C C . LEU A 1 173 ? 13.565 -0.075 -20.579 1.00 86.38 173 LEU A C 1
ATOM 1436 O O . LEU A 1 173 ? 12.810 -0.160 -21.552 1.00 86.38 173 LEU A O 1
ATOM 1440 N N . LEU A 1 174 ? 14.551 0.822 -20.532 1.00 87.31 174 LEU A N 1
ATOM 1441 C CA . LEU A 1 174 ? 14.851 1.767 -21.605 1.00 87.31 174 LEU A CA 1
ATOM 1442 C C . LEU A 1 174 ? 15.700 1.175 -22.743 1.00 87.31 174 LEU A C 1
ATOM 1444 O O . LEU A 1 174 ? 15.825 1.839 -23.767 1.00 87.31 174 LEU A O 1
ATOM 1448 N N . ASN A 1 175 ? 16.206 -0.058 -22.616 1.00 87.50 175 ASN A N 1
ATOM 1449 C CA . ASN A 1 175 ? 17.184 -0.675 -23.525 1.00 87.50 175 ASN A CA 1
ATOM 1450 C C . ASN A 1 175 ? 18.468 0.170 -23.697 1.00 87.50 175 ASN A C 1
ATOM 1452 O O . ASN A 1 175 ? 19.011 0.272 -24.797 1.00 87.50 175 ASN A O 1
ATOM 1456 N N . ILE A 1 176 ? 18.938 0.804 -22.618 1.00 80.75 176 ILE A N 1
ATOM 1457 C CA . ILE A 1 176 ? 20.166 1.614 -22.603 1.00 80.75 176 ILE A CA 1
ATOM 1458 C C . ILE A 1 176 ? 21.290 0.784 -21.975 1.00 80.75 176 ILE A C 1
ATOM 1460 O O . ILE A 1 176 ? 21.175 0.387 -20.816 1.00 80.75 176 ILE A O 1
ATOM 1464 N N . ASN A 1 177 ? 22.376 0.565 -22.722 1.00 68.62 177 ASN A N 1
ATOM 1465 C CA . ASN A 1 177 ? 23.583 -0.134 -22.251 1.00 68.62 177 ASN A CA 1
ATOM 1466 C C . ASN A 1 177 ? 24.384 0.697 -21.244 1.00 68.62 177 ASN A C 1
ATOM 1468 O O . ASN A 1 177 ? 24.424 1.944 -21.363 1.00 68.62 177 ASN A O 1
#

Radius of gyration: 17.39 Å; Cα contacts (8 Å, |Δi|>4): 229; chains: 1; bounding box: 48×31×49 Å

pLDDT: mean 84.37, std 13.97, range [35.62, 97.94]

Nearest PDB structures (foldseek):
  7qyr-assembly2_E  TM=7.336E-01  e=2.496E-02  Pseudomonas aeruginosa PAO1
  5ig9-assembly4_G  TM=6.063E-01  e=9.560E-03  Microcystis aeruginosa MRC
  8e1j-assembly1_A  TM=5.939E-01  e=1.932E-02  Schizosaccharomyces pombe
  8e1t-assembly1_A  TM=5.041E-01  e=7.406E-02  Schizosaccharomyces pombe
  2odt-assembly1_X  TM=4.775E-01  e=1.596E-01  Homo sapiens

Secondary structure (DSSP, 8-state):
----TT---SS-HHHHHHHTSTTHHHHHHTTT--B-----PPTT----HHHHHHHTT-S------SS-S--S------TT--EEEEEEPPTT----SGGGT-EEEEEEPPHHHHHHHHHHHHHHSTT-S--EEEEEEETTEEEEEEEE-SS----TTTSHHHHHHHHHHHHHHHT--

Foldseek 3Di:
DPPPVPDDDQADPVLVVCQQFQVVVVVCVVVVAAAPDDDDDDVPDDDDVVVVCVVNVHPDDDDDGRRDPDDDAFFFDDVPDQWGWGKDAPPPDPHRDPVRPIDIDTDGDPVLLNVSQVVCCVPRVPPHLDWTFGFDQDVNGTHTPGIDRHDDPQCCVVDVVSVVSSVVSVCVVVVHD

Sequence (177 aa):
MLKCPNIRILNPYDKIKWNSDKHYLQHIENAGLNIIPTFWLKKNEKPDLLKYFKLLCTEKIVIKPSISARFYYTAFHESNTNNCVLKTPKSGDFRVQSDFGGVAHLKSAPNQLIQYAKKYVEIFAKDCLFTRVDGLDIDGQFFLIELELIEPYLFLLHDKNSFERFYKALKQLLNIN

Mean predicted aligned error: 6.3 Å

Solvent-accessible surface area (backbone atoms only — not comparable to full-atom values): 10997 Å² total; per-residue (Å²): 143,76,94,48,94,89,62,90,67,77,38,51,66,71,55,38,61,50,56,58,34,50,67,48,53,56,63,42,42,77,68,77,43,56,50,54,94,76,85,88,79,60,90,92,61,83,79,66,61,69,59,51,34,62,77,64,76,39,97,76,84,86,91,74,66,52,68,68,81,91,83,86,54,46,46,35,46,48,100,91,53,70,61,21,40,51,50,39,42,33,90,98,53,84,50,30,48,64,95,74,56,13,44,80,38,85,40,80,63,59,69,65,46,53,56,51,55,43,51,56,39,66,73,72,45,60,85,39,76,62,60,36,37,16,30,45,80,57,98,82,39,57,27,39,72,46,69,37,55,80,82,59,89,76,61,39,88,76,42,77,63,47,41,53,50,54,50,52,54,49,28,60,76,67,74,51,133

InterPro domains:
  IPR053191 D-cycloserine Biosynthesis Enzyme [PTHR39217] (82-175)